Protein AF-A0A3D3MVT2-F1 (afdb_monomer)

pLDDT: mean 88.93, std 18.0, range [41.5, 98.94]

Secondary structure (DSSP, 8-state):
--PPP----SSS--S----HHHHHHHHHHHHHTT-HHHHHHHHHHHHHHH---HHHHHHHHHHHHHTT-HHHHHHHHHHHGGG-TTS-HHHHHHHHHHHHHHHHHTT-HHHHHHHHHHHHHHS-TTTHHHHHHHHHHHHHHTT-HHHHHHHHHHHHHHHHHH--SGGGHHHHHHHHHHHHHHHHHHHHHHS----S--SSSSTTSS--

Nearest PDB structures (foldseek):
  5lfl-assembly6_F  TM=6.293E-01  e=3.616E-05  Solidesulfovibrio magneticus RS-1
  4xi0-assembly1_E  TM=6.308E-01  e=7.287E-05  Solidesulfovibrio magneticus RS-1
  5lfm-assembly6_F  TM=6.131E-01  e=7.635E-05  Solidesulfovibrio magneticus RS-1
  4hnw-assembly1_A  TM=5.800E-01  e=1.591E-03  Saccharomyces cerevisiae S288C
  8bbe-assembly1_D  TM=5.750E-01  e=2.539E-03  Homo sapiens

Structure (mmCIF, N/CA/C/O backbone):
data_AF-A0A3D3MVT2-F1
#
_entry.id   AF-A0A3D3MVT2-F1
#
loop_
_atom_site.group_PDB
_atom_site.id
_atom_site.type_symbol
_atom_site.label_atom_id
_atom_site.label_alt_id
_atom_site.label_comp_id
_atom_site.label_asym_id
_atom_site.label_entity_id
_atom_site.label_seq_id
_atom_site.pdbx_PDB_ins_code
_atom_site.Cartn_x
_atom_site.Cartn_y
_atom_site.Cartn_z
_atom_site.occupancy
_atom_site.B_iso_or_equiv
_atom_site.auth_seq_id
_atom_site.auth_comp_id
_atom_site.auth_asym_id
_atom_site.auth_atom_id
_atom_site.pdbx_PDB_model_num
ATOM 1 N N . MET A 1 1 ? 58.102 19.392 -47.091 1.00 44.34 1 MET A N 1
ATOM 2 C CA . MET A 1 1 ? 56.937 20.216 -46.694 1.00 44.34 1 MET A CA 1
ATOM 3 C C . MET A 1 1 ? 55.748 19.665 -47.453 1.00 44.34 1 MET A C 1
ATOM 5 O O . MET A 1 1 ? 55.894 19.486 -48.646 1.00 44.34 1 MET A O 1
ATOM 9 N N . THR A 1 2 ? 54.626 19.267 -46.875 1.00 41.50 2 THR A N 1
ATOM 10 C CA . THR A 1 2 ? 54.002 19.598 -45.590 1.00 41.50 2 THR A CA 1
ATOM 11 C C . THR A 1 2 ? 53.065 18.430 -45.273 1.00 41.50 2 THR A C 1
ATOM 13 O O . THR A 1 2 ? 52.350 17.955 -46.152 1.00 41.50 2 THR A O 1
ATOM 16 N N . ILE A 1 3 ? 53.140 17.925 -44.043 1.00 48.84 3 ILE A N 1
ATOM 17 C CA . ILE A 1 3 ? 52.355 16.787 -43.561 1.00 48.84 3 ILE A CA 1
ATOM 18 C C . ILE A 1 3 ? 50.880 17.187 -43.479 1.00 48.84 3 ILE A C 1
ATOM 20 O O . ILE A 1 3 ? 50.539 18.255 -42.972 1.00 48.84 3 ILE A O 1
ATOM 24 N N . PHE A 1 4 ? 50.039 16.309 -44.019 1.00 46.38 4 PHE A N 1
ATOM 25 C CA . PHE A 1 4 ? 48.587 16.376 -43.997 1.00 46.38 4 PHE A CA 1
ATOM 26 C C . PHE A 1 4 ? 48.044 16.412 -42.563 1.00 46.38 4 PHE A C 1
ATOM 28 O O . PHE A 1 4 ? 48.441 15.638 -41.694 1.00 46.38 4 PHE A O 1
ATOM 35 N N . VAL A 1 5 ? 47.076 17.301 -42.376 1.00 55.72 5 VAL A N 1
ATOM 36 C CA . VAL A 1 5 ? 46.060 17.288 -41.324 1.00 55.72 5 VAL A CA 1
ATOM 37 C C . VAL A 1 5 ? 45.406 15.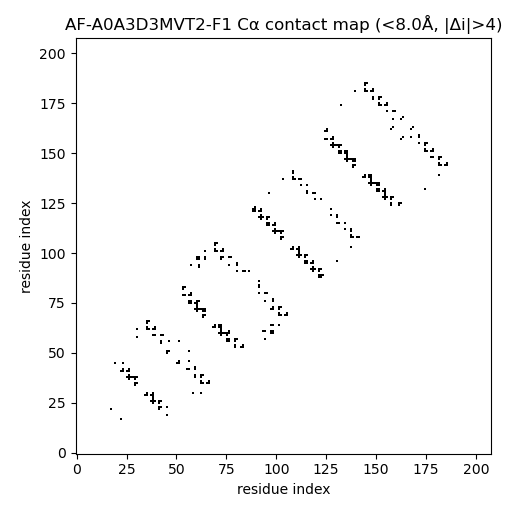906 -41.261 1.00 55.72 5 VAL A C 1
ATOM 39 O O . VAL A 1 5 ? 44.873 15.476 -42.276 1.00 55.72 5 VAL A O 1
ATOM 42 N N . LEU A 1 6 ? 45.413 15.246 -40.097 1.00 51.16 6 LEU A N 1
ATOM 43 C CA . LEU A 1 6 ? 44.311 14.423 -39.563 1.00 51.16 6 LEU A CA 1
ATOM 44 C C . LEU A 1 6 ? 44.767 13.753 -38.254 1.00 51.16 6 LEU A C 1
ATOM 46 O O . LEU A 1 6 ? 45.391 12.700 -38.278 1.00 51.16 6 LEU A O 1
ATOM 50 N N . CYS A 1 7 ? 44.457 14.345 -37.100 1.00 50.50 7 CYS A N 1
ATOM 51 C CA . CYS A 1 7 ? 44.342 13.569 -35.856 1.00 50.50 7 CYS A CA 1
ATOM 52 C C . CYS A 1 7 ? 43.549 14.331 -34.783 1.00 50.50 7 CYS A C 1
ATOM 54 O O . CYS A 1 7 ? 43.963 14.459 -33.638 1.00 50.50 7 CYS A O 1
ATOM 56 N N . THR A 1 8 ? 42.382 14.854 -35.161 1.00 53.28 8 THR A N 1
ATOM 57 C CA . THR A 1 8 ? 41.350 15.328 -34.220 1.00 53.28 8 THR A CA 1
ATOM 58 C C . THR A 1 8 ? 40.196 14.326 -34.075 1.00 53.28 8 THR A C 1
ATOM 60 O O . THR A 1 8 ? 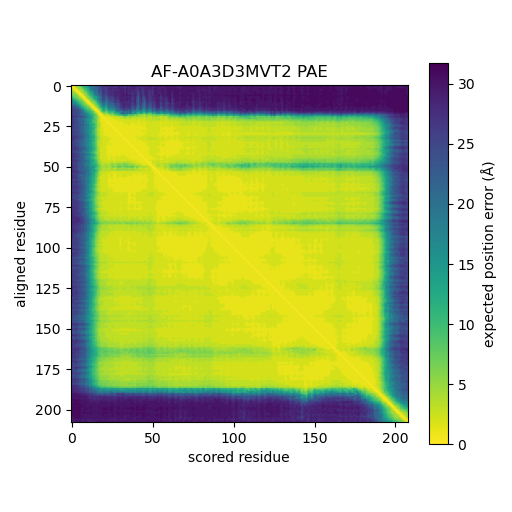39.131 14.670 -33.576 1.00 53.28 8 THR A O 1
ATOM 63 N N . PHE A 1 9 ? 40.405 13.057 -34.446 1.00 48.59 9 PHE A N 1
ATOM 64 C CA . PHE A 1 9 ? 39.426 11.970 -34.286 1.00 48.59 9 PHE A CA 1
ATOM 65 C C . PHE A 1 9 ? 39.612 11.145 -33.000 1.00 48.59 9 PHE A C 1
ATOM 67 O O . PHE A 1 9 ? 39.252 9.976 -32.959 1.00 48.59 9 PHE A O 1
ATOM 74 N N . LEU A 1 10 ? 40.141 11.735 -31.924 1.00 49.59 10 LEU A N 1
ATOM 75 C CA . LEU A 1 10 ? 40.193 11.084 -30.601 1.00 49.59 10 LEU A CA 1
ATOM 76 C C . LEU A 1 10 ? 39.198 11.669 -29.587 1.00 49.59 10 LEU A C 1
ATOM 78 O O . LEU A 1 10 ? 39.325 11.429 -28.393 1.00 49.59 10 LEU A O 1
ATOM 82 N N . VAL A 1 11 ? 38.193 12.426 -30.043 1.00 49.88 11 VAL A N 1
ATOM 83 C CA . VAL A 1 11 ? 37.188 13.042 -29.148 1.00 49.88 11 VAL A CA 1
ATOM 84 C C . VAL A 1 11 ? 35.747 12.643 -29.496 1.00 49.88 11 VAL A C 1
ATOM 86 O O . VAL A 1 11 ? 34.803 13.124 -28.880 1.00 49.88 11 VAL A O 1
ATOM 89 N N . GLN A 1 12 ? 35.518 11.717 -30.431 1.00 43.56 12 GLN A N 1
ATOM 90 C CA . GLN A 1 12 ? 34.152 11.312 -30.772 1.00 43.56 12 GLN A CA 1
ATOM 91 C C . GLN A 1 12 ? 33.897 9.817 -30.588 1.00 43.56 12 GLN A C 1
ATOM 93 O O . GLN A 1 12 ? 34.301 8.991 -31.396 1.00 43.56 12 GLN A O 1
ATOM 98 N N . ARG A 1 13 ? 33.073 9.562 -29.561 1.00 47.19 13 ARG A N 1
ATOM 99 C CA . ARG A 1 13 ? 32.126 8.448 -29.410 1.00 47.19 13 ARG A CA 1
ATOM 100 C C . ARG A 1 13 ? 32.688 7.111 -28.932 1.00 47.19 13 ARG A C 1
ATOM 102 O O . ARG A 1 13 ? 32.821 6.187 -29.716 1.00 47.19 13 ARG A O 1
ATOM 109 N N . THR A 1 14 ? 32.751 6.974 -27.609 1.00 41.91 14 THR A N 1
ATOM 110 C CA . THR A 1 14 ? 31.933 5.972 -26.900 1.00 41.91 14 THR A CA 1
ATOM 111 C C . THR A 1 14 ? 31.517 6.526 -25.528 1.00 41.91 14 THR A C 1
ATOM 113 O O . THR A 1 14 ? 31.984 6.069 -24.490 1.00 41.91 14 THR A O 1
ATOM 116 N N . PHE A 1 15 ? 30.561 7.462 -25.488 1.00 44.50 15 PHE A N 1
ATOM 117 C CA . PHE A 1 15 ? 29.458 7.179 -24.566 1.00 44.50 15 PHE A CA 1
ATOM 118 C C . PHE A 1 15 ? 28.871 5.904 -25.154 1.00 44.50 15 PHE A C 1
ATOM 120 O O . PHE A 1 15 ? 28.264 5.969 -26.223 1.00 44.50 15 PHE A O 1
ATOM 127 N N . ALA A 1 16 ? 29.238 4.747 -24.598 1.00 47.94 16 ALA A N 1
ATOM 128 C CA . ALA A 1 16 ? 28.657 3.484 -25.014 1.00 47.94 16 ALA A CA 1
ATOM 129 C C . ALA A 1 16 ? 27.148 3.716 -25.022 1.00 47.94 16 ALA A C 1
ATOM 131 O O . ALA A 1 16 ? 26.587 4.143 -24.012 1.00 47.94 16 ALA A O 1
ATOM 132 N N . GLN A 1 17 ? 26.526 3.610 -26.194 1.00 56.84 17 GLN A N 1
ATOM 133 C CA . GLN A 1 17 ? 25.092 3.785 -26.301 1.00 56.84 17 GLN A CA 1
ATOM 134 C C . GLN A 1 17 ? 24.497 2.663 -25.456 1.00 56.84 17 GLN A C 1
ATOM 136 O O . GLN A 1 17 ? 24.534 1.514 -25.883 1.00 56.84 17 GLN A O 1
ATOM 141 N N . GLN A 1 18 ? 24.081 2.994 -24.227 1.00 65.56 18 GLN A N 1
ATOM 142 C CA . GLN A 1 18 ? 23.537 2.025 -23.283 1.00 65.56 18 GLN A CA 1
ATOM 143 C C . GLN A 1 18 ? 22.449 1.253 -24.005 1.00 65.56 18 GLN A C 1
ATOM 145 O O . GLN A 1 18 ? 21.523 1.862 -24.561 1.00 65.56 18 GLN A O 1
ATOM 150 N N . THR A 1 19 ? 22.618 -0.063 -24.050 1.00 86.12 19 THR A N 1
ATOM 151 C CA . THR A 1 19 ? 21.632 -0.935 -24.666 1.00 86.12 19 THR A CA 1
ATOM 152 C C . THR A 1 19 ? 20.354 -0.883 -23.838 1.00 86.12 19 THR A C 1
ATOM 154 O O . THR A 1 19 ? 20.370 -0.516 -22.661 1.00 86.12 19 THR A O 1
ATOM 157 N N . ASP A 1 20 ? 19.221 -1.252 -24.426 1.00 87.31 20 A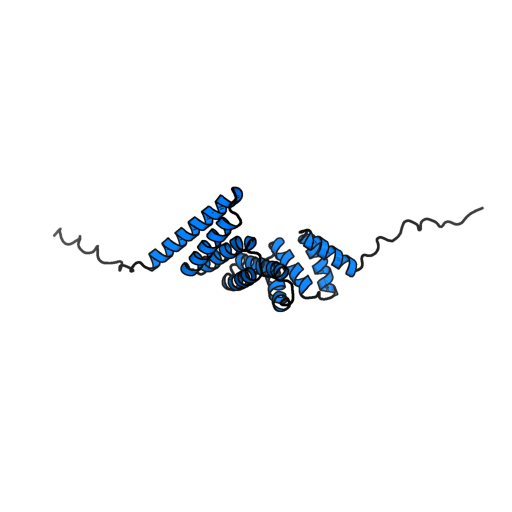SP A N 1
ATOM 158 C CA . ASP A 1 20 ? 17.975 -1.302 -23.658 1.00 87.31 20 ASP A CA 1
ATOM 159 C C . ASP A 1 20 ? 18.015 -2.381 -22.560 1.00 87.31 20 ASP A C 1
ATOM 161 O O . ASP A 1 20 ? 17.362 -2.230 -21.530 1.00 87.31 20 ASP A O 1
ATOM 165 N N . ALA A 1 21 ? 18.877 -3.397 -22.702 1.00 88.19 21 ALA A N 1
ATOM 166 C CA . ALA A 1 21 ? 19.192 -4.341 -21.631 1.00 88.19 21 ALA A CA 1
ATOM 167 C C . ALA A 1 21 ? 19.957 -3.676 -20.471 1.00 88.19 21 ALA A C 1
ATOM 169 O O . ALA A 1 21 ? 19.596 -3.882 -19.313 1.00 88.19 21 ALA A O 1
ATOM 170 N N . ASP A 1 22 ? 20.954 -2.831 -20.763 1.00 92.12 22 ASP A N 1
ATOM 171 C CA . ASP A 1 22 ? 21.676 -2.074 -19.728 1.00 92.12 22 ASP A CA 1
ATOM 172 C C . ASP A 1 22 ? 20.732 -1.114 -18.994 1.00 92.12 22 ASP A C 1
ATOM 174 O O . ASP A 1 22 ? 20.779 -0.997 -17.772 1.00 92.12 22 ASP A O 1
ATOM 178 N N . ARG A 1 23 ? 19.826 -0.459 -19.732 1.00 92.81 23 ARG A N 1
ATOM 179 C CA . ARG A 1 23 ? 18.809 0.427 -19.147 1.00 92.81 23 ARG A CA 1
ATOM 180 C C . ARG A 1 23 ? 17.845 -0.321 -18.244 1.00 92.81 23 ARG A C 1
ATOM 182 O O . ARG A 1 23 ? 17.493 0.203 -17.193 1.00 92.81 23 ARG A O 1
ATOM 189 N N . LEU A 1 24 ? 17.428 -1.524 -18.636 1.00 94.94 24 LEU A N 1
ATOM 190 C CA . LEU A 1 24 ? 16.580 -2.359 -17.794 1.00 94.94 24 LEU A CA 1
ATOM 191 C C . LEU A 1 24 ? 17.312 -2.747 -16.503 1.00 94.94 24 LEU A C 1
ATOM 193 O O . LEU A 1 24 ? 16.731 -2.642 -15.427 1.00 94.94 24 LEU A O 1
ATOM 197 N N . GLY A 1 25 ? 18.593 -3.121 -16.596 1.00 96.38 25 GLY A N 1
ATOM 198 C CA . GLY A 1 25 ? 19.440 -3.368 -15.426 1.00 96.38 25 GLY A CA 1
ATOM 199 C C . GLY A 1 25 ? 19.503 -2.158 -14.490 1.00 96.38 25 GLY A C 1
ATOM 200 O O . GLY A 1 25 ? 19.225 -2.285 -13.301 1.00 96.38 25 GLY A O 1
ATOM 201 N N . MET A 1 26 ? 19.754 -0.966 -15.037 1.00 96.94 26 MET A N 1
ATOM 202 C CA . MET A 1 26 ? 19.764 0.283 -14.267 1.00 96.94 26 MET A CA 1
ATOM 203 C C . MET A 1 26 ? 18.411 0.610 -13.625 1.00 96.94 26 MET A C 1
ATOM 205 O O . MET A 1 26 ? 18.372 1.060 -12.484 1.00 96.94 26 MET A O 1
ATOM 209 N N . ALA A 1 27 ? 17.303 0.390 -14.336 1.00 97.38 27 ALA A N 1
ATOM 210 C CA . ALA A 1 27 ? 15.963 0.620 -13.802 1.00 97.38 27 ALA A CA 1
ATOM 211 C C . ALA A 1 27 ? 15.697 -0.267 -12.579 1.00 97.38 27 ALA A C 1
ATOM 213 O O . ALA A 1 27 ? 15.181 0.205 -11.568 1.00 97.38 27 ALA A O 1
ATOM 214 N N . ILE A 1 28 ? 16.118 -1.534 -12.643 1.00 97.31 28 ILE A N 1
ATOM 215 C CA . ILE A 1 28 ? 16.014 -2.480 -11.528 1.00 97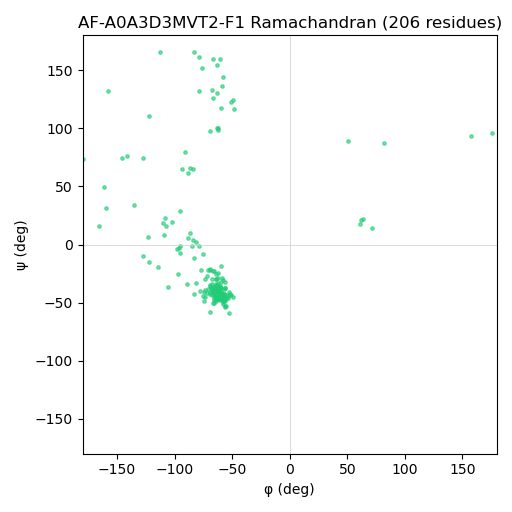.31 28 ILE A CA 1
ATOM 216 C C . ILE A 1 28 ? 16.905 -2.045 -10.357 1.00 97.31 28 ILE A C 1
ATOM 218 O O . ILE A 1 28 ? 16.452 -2.071 -9.216 1.00 97.31 28 ILE A O 1
ATOM 222 N N . GLU A 1 29 ? 18.139 -1.604 -10.612 1.00 98.06 29 GLU A N 1
ATOM 223 C CA . GLU A 1 29 ? 19.030 -1.092 -9.561 1.00 98.06 29 GLU A CA 1
ATOM 224 C C . GLU A 1 29 ? 18.455 0.154 -8.872 1.00 98.06 29 GLU A C 1
ATOM 226 O O . GLU A 1 29 ? 18.489 0.259 -7.645 1.00 98.06 29 GLU A O 1
ATOM 231 N N . TYR A 1 30 ? 17.888 1.091 -9.637 1.00 98.38 30 TYR A N 1
ATOM 232 C CA . TYR A 1 30 ? 17.208 2.261 -9.081 1.00 98.38 30 TYR A CA 1
ATOM 233 C C . TYR A 1 30 ? 15.976 1.874 -8.270 1.00 98.38 30 TYR A C 1
ATOM 235 O O . TYR A 1 30 ? 15.818 2.373 -7.157 1.00 98.38 30 TYR A O 1
ATOM 243 N N . PHE A 1 31 ? 15.166 0.939 -8.767 1.00 98.25 31 PHE A N 1
ATOM 244 C CA . PHE A 1 31 ? 14.007 0.421 -8.049 1.00 98.25 31 PHE A CA 1
ATOM 245 C C . PHE A 1 31 ? 14.408 -0.189 -6.700 1.00 98.25 31 PHE A C 1
ATOM 247 O O . PHE A 1 31 ? 13.892 0.202 -5.657 1.00 98.25 31 PHE A O 1
ATOM 254 N N . GLN A 1 32 ? 15.396 -1.086 -6.703 1.00 96.94 32 GLN A N 1
ATOM 255 C CA . GLN A 1 32 ? 15.915 -1.725 -5.489 1.00 96.94 32 GLN A CA 1
ATOM 256 C C . GLN A 1 32 ? 16.571 -0.724 -4.528 1.00 96.94 32 GLN A C 1
ATOM 258 O O . GLN A 1 32 ? 16.556 -0.925 -3.316 1.00 96.94 32 GLN A O 1
ATOM 263 N N . GLY A 1 33 ? 17.136 0.361 -5.061 1.00 97.56 33 GLY A N 1
ATOM 264 C CA . GLY A 1 33 ? 17.705 1.460 -4.286 1.00 97.56 33 GLY A CA 1
ATOM 265 C C . GLY A 1 33 ? 16.685 2.484 -3.775 1.00 97.56 33 GLY A C 1
ATOM 266 O O . GLY A 1 33 ? 17.105 3.475 -3.177 1.00 97.56 33 GLY A O 1
ATOM 267 N N . GLY A 1 34 ? 15.384 2.297 -4.028 1.00 97.38 34 GLY A N 1
ATOM 268 C CA . GLY A 1 34 ? 14.324 3.233 -3.635 1.00 97.38 34 GLY A CA 1
ATOM 269 C C . GLY A 1 34 ? 14.296 4.538 -4.438 1.00 97.38 34 GLY A C 1
ATOM 270 O O . GLY A 1 34 ? 13.647 5.502 -4.038 1.00 97.38 34 GLY A O 1
ATOM 271 N N . LYS A 1 35 ? 15.006 4.594 -5.568 1.00 98.38 35 LYS A N 1
ATOM 272 C CA . LYS A 1 35 ? 15.009 5.720 -6.513 1.00 98.38 35 LYS A CA 1
ATOM 273 C C . LYS A 1 35 ? 13.859 5.555 -7.502 1.00 98.38 35 LYS A C 1
ATOM 275 O O . LYS A 1 35 ? 14.065 5.261 -8.680 1.00 98.38 35 LYS A O 1
ATOM 280 N N . TYR A 1 36 ? 12.640 5.634 -6.975 1.00 98.31 36 TYR A N 1
ATOM 281 C CA . TYR A 1 36 ? 11.424 5.264 -7.698 1.00 98.31 36 TYR A CA 1
ATOM 282 C C . TYR A 1 36 ? 11.172 6.150 -8.915 1.00 98.31 36 TYR A C 1
ATOM 284 O O . TYR A 1 36 ? 10.882 5.616 -9.985 1.00 98.31 36 TYR A O 1
ATOM 292 N N . HIS A 1 37 ? 11.384 7.462 -8.787 1.00 98.25 37 HIS A N 1
ATOM 293 C CA . HIS A 1 37 ? 11.301 8.402 -9.899 1.00 98.25 37 HIS A CA 1
ATOM 294 C C . HIS A 1 37 ? 12.237 8.017 -11.057 1.00 98.25 37 HIS A C 1
ATOM 296 O O . HIS A 1 37 ? 11.808 7.863 -12.201 1.00 98.25 37 HIS A O 1
ATOM 302 N N . GLU A 1 38 ? 13.528 7.813 -10.777 1.00 98.12 38 GLU A N 1
ATOM 303 C CA . GLU A 1 38 ? 14.517 7.483 -11.805 1.00 98.12 38 GLU A CA 1
ATOM 304 C C . GLU A 1 38 ? 14.285 6.099 -12.416 1.00 98.12 38 GLU A C 1
ATOM 306 O O . GLU A 1 38 ? 14.467 5.919 -13.623 1.00 98.12 38 GLU A O 1
ATOM 311 N N . ALA A 1 39 ? 13.864 5.127 -11.604 1.00 98.38 39 ALA A N 1
ATOM 312 C CA . ALA A 1 39 ? 13.470 3.810 -12.088 1.00 98.38 39 ALA A CA 1
ATOM 313 C C . ALA A 1 39 ? 12.276 3.909 -13.046 1.00 98.38 39 ALA A C 1
ATOM 315 O O . ALA A 1 39 ? 12.306 3.329 -14.132 1.00 98.38 39 ALA A O 1
ATOM 316 N N . LEU A 1 40 ? 11.256 4.685 -12.672 1.00 98.06 40 LEU A N 1
ATOM 317 C CA . LEU A 1 40 ? 10.036 4.862 -13.449 1.00 98.06 40 LEU A CA 1
ATOM 318 C C . LEU A 1 40 ? 10.318 5.473 -14.823 1.00 98.06 40 LEU A C 1
ATOM 320 O O . LEU A 1 40 ? 9.871 4.920 -15.824 1.00 98.06 40 LEU A O 1
ATOM 324 N N . LEU A 1 41 ? 11.142 6.525 -14.895 1.00 97.25 41 LEU A N 1
ATOM 325 C CA . LEU A 1 41 ? 11.536 7.142 -16.169 1.00 97.25 41 LEU A CA 1
ATOM 326 C C . LEU A 1 41 ? 12.181 6.136 -17.137 1.00 97.25 41 LEU A C 1
ATOM 328 O O . LEU A 1 41 ? 11.980 6.204 -18.355 1.00 97.25 41 LEU A O 1
ATOM 332 N N . LEU A 1 42 ? 12.980 5.202 -16.613 1.00 96.81 42 LEU A N 1
ATOM 333 C CA . LEU A 1 42 ? 13.600 4.158 -17.424 1.00 96.81 42 LEU A CA 1
ATOM 334 C C . LEU A 1 42 ? 12.591 3.077 -17.823 1.00 96.81 42 LEU A C 1
ATOM 336 O O . LEU A 1 42 ? 12.567 2.687 -18.992 1.00 96.81 42 LEU A O 1
ATOM 340 N N . PHE A 1 43 ? 11.746 2.618 -16.896 1.00 97.25 43 PHE A N 1
ATOM 341 C CA . PHE A 1 43 ? 10.724 1.618 -17.195 1.00 97.25 43 PHE A CA 1
ATOM 342 C C . PHE A 1 43 ? 9.694 2.117 -18.213 1.00 97.25 43 PHE A C 1
ATOM 344 O O . PHE A 1 43 ? 9.415 1.392 -19.163 1.00 97.25 43 PHE A O 1
ATOM 351 N N . GLU A 1 44 ? 9.192 3.350 -18.093 1.00 95.56 44 GLU A N 1
ATOM 352 C CA . GLU A 1 44 ? 8.239 3.940 -19.047 1.00 95.56 44 GLU A CA 1
ATOM 353 C C . GLU A 1 44 ? 8.805 3.961 -20.469 1.00 95.56 44 GLU A C 1
ATOM 355 O O . GLU A 1 44 ? 8.139 3.568 -21.430 1.00 95.56 44 GLU A O 1
ATOM 360 N N . ARG A 1 45 ? 10.073 4.366 -20.611 1.00 94.06 45 ARG A N 1
ATOM 361 C CA . ARG A 1 45 ? 10.756 4.379 -21.907 1.00 94.06 45 ARG A CA 1
ATOM 362 C C . ARG A 1 45 ? 10.878 2.978 -22.507 1.00 94.06 45 ARG A C 1
ATOM 364 O O . ARG A 1 45 ? 10.756 2.820 -23.720 1.00 94.06 45 ARG A O 1
ATOM 371 N N . LEU A 1 46 ? 11.166 1.980 -21.676 1.00 94.25 46 LEU A N 1
ATOM 372 C CA . LEU A 1 46 ? 11.312 0.592 -22.109 1.00 94.25 46 LEU A CA 1
ATOM 373 C C . LEU A 1 46 ? 9.956 -0.043 -22.448 1.00 94.25 46 LEU A C 1
ATOM 375 O O . LEU A 1 46 ? 9.857 -0.756 -23.447 1.00 94.25 46 LEU A O 1
ATOM 379 N N . ASP A 1 47 ? 8.906 0.246 -21.676 1.00 94.00 47 ASP A N 1
ATOM 380 C CA . ASP A 1 47 ? 7.559 -0.287 -21.904 1.00 94.00 47 ASP A CA 1
ATOM 381 C C . ASP A 1 47 ? 6.969 0.197 -23.231 1.00 94.00 47 ASP A C 1
ATOM 383 O O . ASP A 1 47 ? 6.412 -0.605 -23.980 1.00 94.00 47 ASP A O 1
ATOM 387 N N . GLN A 1 48 ? 7.196 1.467 -23.586 1.00 90.94 48 GLN A N 1
ATOM 388 C CA . GLN A 1 48 ? 6.795 2.026 -24.883 1.00 90.94 48 GLN A CA 1
ATOM 389 C C . GLN A 1 48 ? 7.434 1.306 -26.080 1.00 90.94 48 GLN A C 1
ATOM 391 O O . GLN A 1 48 ? 6.830 1.238 -27.150 1.00 90.94 48 GLN A O 1
ATOM 396 N N . ALA A 1 49 ? 8.659 0.800 -25.924 1.00 89.00 49 ALA A N 1
ATOM 397 C CA . ALA A 1 49 ? 9.411 0.180 -27.011 1.00 89.00 49 ALA A CA 1
ATOM 398 C C . ALA A 1 49 ? 9.156 -1.329 -27.139 1.00 89.00 49 ALA A C 1
ATOM 400 O O . ALA A 1 49 ? 9.176 -1.854 -28.254 1.00 89.00 49 ALA A O 1
ATOM 401 N N . TYR A 1 50 ? 8.941 -2.024 -26.018 1.00 86.50 50 TYR A N 1
ATOM 402 C CA . TYR A 1 50 ? 9.007 -3.488 -25.979 1.00 86.50 50 TYR A CA 1
ATOM 403 C C . TYR A 1 50 ? 7.791 -4.184 -25.380 1.00 86.50 50 TYR A C 1
ATOM 405 O O . TYR A 1 50 ? 7.726 -5.402 -25.504 1.00 86.50 50 TYR A O 1
ATOM 413 N N . GLN A 1 51 ? 6.857 -3.454 -24.756 1.00 87.06 51 GLN A N 1
ATOM 414 C CA . GLN A 1 51 ? 5.825 -4.021 -23.883 1.00 87.06 51 GLN A CA 1
ATOM 415 C C . GLN A 1 51 ? 6.457 -4.942 -22.827 1.00 87.06 51 GLN A C 1
ATOM 417 O O . GLN A 1 51 ? 6.649 -6.143 -23.029 1.00 87.06 51 GLN A O 1
ATOM 422 N N . LEU A 1 52 ? 6.825 -4.363 -21.687 1.00 90.38 52 LEU A N 1
ATOM 423 C CA . LEU A 1 52 ? 7.549 -5.089 -20.655 1.00 90.38 52 LEU A CA 1
ATOM 424 C C . LEU A 1 52 ? 6.723 -6.247 -20.086 1.00 90.38 52 LEU A C 1
ATOM 426 O O . LEU A 1 52 ? 5.489 -6.238 -20.078 1.00 90.38 52 LEU A O 1
ATOM 430 N N . ASN A 1 53 ? 7.432 -7.254 -19.571 1.00 92.75 53 ASN A N 1
ATOM 431 C CA . ASN A 1 53 ? 6.783 -8.364 -18.888 1.00 92.75 53 ASN A CA 1
ATOM 432 C C . ASN A 1 53 ? 5.989 -7.870 -17.653 1.00 92.75 53 ASN A C 1
ATOM 434 O O . ASN A 1 53 ? 6.270 -6.789 -17.119 1.00 92.75 53 ASN A O 1
ATOM 438 N N . PRO A 1 54 ? 5.021 -8.663 -17.158 1.00 96.00 54 PRO A N 1
ATOM 439 C CA . PRO A 1 54 ? 4.162 -8.241 -16.052 1.00 96.00 54 PRO A CA 1
ATOM 440 C C . PRO A 1 54 ? 4.926 -7.839 -14.785 1.00 96.00 54 PRO A C 1
ATOM 442 O O . PRO A 1 54 ? 4.512 -6.917 -14.095 1.00 96.00 54 PRO A O 1
ATOM 445 N N . ARG A 1 55 ? 6.076 -8.467 -14.505 1.00 96.19 55 ARG A N 1
ATOM 446 C CA . ARG A 1 55 ? 6.892 -8.160 -13.321 1.00 96.19 55 ARG A CA 1
ATOM 447 C C . ARG A 1 55 ? 7.440 -6.732 -13.348 1.00 96.19 55 ARG A C 1
ATOM 449 O O . ARG A 1 55 ? 7.351 -6.025 -12.352 1.00 96.19 55 ARG A O 1
ATOM 456 N N . PHE A 1 56 ? 8.003 -6.289 -14.474 1.00 97.12 56 PHE A N 1
ATOM 457 C CA . PHE A 1 56 ? 8.551 -4.930 -14.571 1.00 97.12 56 PHE A CA 1
ATOM 458 C C . PHE A 1 56 ? 7.449 -3.873 -14.646 1.00 97.12 56 PHE A C 1
ATOM 460 O O . PHE A 1 56 ? 7.615 -2.777 -14.122 1.00 97.12 56 PHE A O 1
ATOM 467 N N . ARG A 1 57 ? 6.290 -4.217 -15.214 1.00 97.88 57 ARG A N 1
ATOM 468 C CA . ARG A 1 57 ? 5.091 -3.377 -15.120 1.00 97.88 57 ARG A CA 1
ATOM 469 C C . ARG A 1 57 ? 4.572 -3.263 -13.682 1.00 97.88 57 ARG A C 1
ATOM 471 O O . ARG A 1 57 ? 4.169 -2.179 -13.282 1.00 97.88 57 ARG A O 1
ATOM 478 N N . ALA A 1 58 ? 4.670 -4.317 -12.872 1.00 98.38 58 ALA A N 1
ATOM 479 C CA . ALA A 1 58 ? 4.389 -4.224 -11.438 1.00 98.38 58 ALA A CA 1
ATOM 480 C C . ALA A 1 58 ? 5.404 -3.329 -10.705 1.00 98.38 58 ALA A C 1
ATOM 482 O O . ALA A 1 58 ? 5.011 -2.551 -9.840 1.00 98.38 58 ALA A O 1
ATOM 483 N N . TYR A 1 59 ? 6.691 -3.350 -11.087 1.00 98.44 59 TYR A N 1
ATOM 484 C CA . TYR A 1 59 ? 7.669 -2.379 -10.569 1.00 98.44 59 TYR A CA 1
ATOM 485 C C . TYR A 1 59 ? 7.284 -0.936 -10.908 1.00 98.44 59 TYR A C 1
ATOM 487 O O . TYR A 1 59 ? 7.401 -0.075 -10.042 1.00 98.44 59 TYR A O 1
ATOM 495 N N . MET A 1 60 ? 6.762 -0.669 -12.111 1.00 98.56 60 MET A N 1
ATOM 496 C CA . MET A 1 60 ? 6.211 0.653 -12.445 1.00 98.56 60 MET A CA 1
ATOM 497 C C . MET A 1 60 ? 5.052 1.031 -11.523 1.00 98.56 60 MET A C 1
ATOM 499 O O . MET A 1 60 ? 5.032 2.147 -11.014 1.00 98.56 60 MET A O 1
ATOM 503 N N . GLY A 1 61 ? 4.127 0.103 -11.263 1.00 98.69 61 GLY A N 1
ATOM 504 C CA . GLY A 1 61 ? 3.022 0.316 -10.327 1.00 98.69 61 GLY A CA 1
ATOM 505 C C . GLY A 1 61 ? 3.493 0.685 -8.916 1.00 98.69 61 GLY A C 1
ATOM 506 O O . GLY A 1 61 ? 3.036 1.675 -8.348 1.00 98.69 61 GLY A O 1
ATOM 507 N N . VAL A 1 62 ? 4.487 -0.034 -8.388 1.00 98.81 62 VAL A N 1
ATOM 508 C CA . VAL A 1 62 ? 5.122 0.300 -7.101 1.00 98.81 62 VAL A CA 1
ATOM 509 C C . VAL A 1 62 ? 5.817 1.666 -7.154 1.00 98.81 62 VAL A C 1
ATOM 511 O O . VAL A 1 62 ? 5.700 2.442 -6.208 1.00 98.81 62 VAL A O 1
ATOM 514 N N . CYS A 1 63 ? 6.505 2.008 -8.250 1.00 98.81 63 CYS A N 1
ATOM 515 C CA . CYS A 1 63 ? 7.085 3.343 -8.400 1.00 98.81 63 CYS A CA 1
ATOM 516 C C . CYS A 1 63 ? 6.014 4.437 -8.360 1.00 98.81 63 CYS A C 1
ATOM 518 O O . CYS A 1 63 ? 6.176 5.403 -7.622 1.00 98.81 63 CYS A O 1
ATOM 520 N N . TYR A 1 64 ? 4.916 4.287 -9.105 1.00 98.81 64 TYR A N 1
ATOM 521 C CA . TYR A 1 64 ? 3.820 5.258 -9.089 1.00 98.81 64 TYR A CA 1
ATOM 522 C C . TYR A 1 64 ? 3.213 5.424 -7.694 1.00 98.81 64 TYR A C 1
ATOM 524 O O . TYR A 1 64 ? 2.908 6.552 -7.311 1.00 98.81 64 TYR A O 1
ATOM 532 N N . TYR A 1 65 ? 3.094 4.342 -6.918 1.00 98.81 65 TYR A N 1
ATOM 533 C CA . TYR A 1 65 ? 2.664 4.415 -5.520 1.00 98.81 65 TYR A CA 1
ATOM 534 C C . TYR A 1 65 ? 3.586 5.328 -4.693 1.00 98.81 65 TYR A C 1
ATOM 536 O O . TYR A 1 65 ? 3.109 6.249 -4.031 1.00 98.81 65 TYR A O 1
ATOM 544 N N . TYR A 1 66 ? 4.907 5.144 -4.783 1.00 98.56 66 TYR A N 1
ATOM 545 C CA . TYR A 1 66 ? 5.869 5.998 -4.074 1.00 98.56 66 TYR A CA 1
ATOM 546 C C . TYR A 1 66 ? 5.944 7.439 -4.612 1.00 98.56 66 TYR A C 1
ATOM 548 O O . TYR A 1 66 ? 6.332 8.347 -3.876 1.00 98.56 66 TYR A O 1
ATOM 556 N N . GLU A 1 67 ? 5.529 7.663 -5.859 1.00 98.12 67 GLU A N 1
ATOM 557 C CA . GLU A 1 67 ? 5.347 8.987 -6.471 1.00 98.12 67 GLU A CA 1
ATOM 558 C C . GLU A 1 67 ? 3.950 9.585 -6.197 1.00 98.12 67 GLU A C 1
ATOM 560 O O . GLU A 1 67 ? 3.592 10.605 -6.789 1.00 98.12 67 GLU A O 1
ATOM 565 N N . TRP A 1 68 ? 3.146 8.980 -5.310 1.00 98.19 68 TRP A N 1
ATOM 566 C CA . TRP A 1 68 ? 1.794 9.436 -4.935 1.00 98.19 68 TRP A CA 1
ATOM 567 C C . TRP A 1 68 ? 0.799 9.481 -6.110 1.00 98.19 68 TRP A C 1
ATOM 569 O O . TRP A 1 68 ? -0.248 10.125 -6.043 1.00 98.19 68 TRP A O 1
ATOM 579 N N . SER A 1 69 ? 1.125 8.789 -7.200 1.00 98.62 69 SER A N 1
ATOM 580 C CA . SER A 1 69 ? 0.340 8.691 -8.430 1.00 98.62 69 SER A CA 1
ATOM 581 C C . SER A 1 69 ? -0.547 7.447 -8.374 1.00 98.62 69 SER A C 1
ATOM 583 O O . SER A 1 69 ? -0.356 6.479 -9.109 1.00 98.62 69 SER A O 1
ATOM 585 N N . TYR A 1 70 ? -1.491 7.450 -7.434 1.00 98.81 70 TYR A N 1
ATOM 586 C CA . TYR A 1 70 ? -2.245 6.255 -7.042 1.00 98.81 70 TYR A CA 1
ATOM 587 C C . TYR A 1 70 ? -3.119 5.668 -8.152 1.00 98.81 70 TYR A C 1
ATOM 589 O O . TYR A 1 70 ? -3.245 4.454 -8.248 1.00 98.81 70 TYR A O 1
ATOM 597 N N . GLU A 1 71 ? -3.677 6.507 -9.026 1.00 98.81 71 GLU A N 1
ATOM 598 C CA . GLU A 1 71 ? -4.481 6.044 -10.164 1.00 98.81 71 GLU A CA 1
ATOM 599 C C . GLU A 1 71 ? -3.637 5.189 -11.121 1.00 98.81 71 GLU A C 1
ATOM 601 O O . GLU A 1 71 ? -4.057 4.101 -11.521 1.00 98.81 71 GLU A O 1
ATOM 606 N N . GLN A 1 72 ? -2.417 5.637 -11.448 1.00 98.69 72 GLN A N 1
ATOM 607 C CA . GLN A 1 72 ? -1.486 4.838 -12.244 1.00 98.69 72 GLN A CA 1
ATOM 608 C C . GLN A 1 72 ? -0.983 3.617 -11.473 1.00 98.69 72 GLN A C 1
ATOM 610 O O . GLN A 1 72 ? -0.836 2.551 -12.068 1.00 98.69 72 GLN A O 1
ATOM 615 N N . ALA A 1 73 ? -0.736 3.741 -10.168 1.00 98.88 73 ALA A N 1
ATOM 616 C CA . ALA A 1 73 ? -0.316 2.609 -9.348 1.00 98.88 73 ALA A CA 1
ATOM 617 C C . ALA A 1 73 ? -1.328 1.456 -9.440 1.00 98.88 73 ALA A C 1
ATOM 619 O O . ALA A 1 73 ? -0.943 0.368 -9.871 1.00 98.88 73 ALA A O 1
ATOM 620 N N . CYS A 1 74 ? -2.613 1.728 -9.178 1.00 98.88 74 CYS A N 1
ATOM 621 C CA . CYS A 1 74 ? -3.689 0.747 -9.329 1.00 98.88 74 CYS A CA 1
ATOM 622 C C . CYS A 1 74 ? -3.770 0.220 -10.763 1.00 98.88 74 CYS A C 1
ATOM 624 O O . CYS A 1 74 ? -3.762 -0.986 -10.977 1.00 98.88 74 CYS A O 1
ATOM 626 N N . GLN A 1 75 ? -3.732 1.095 -11.777 1.00 98.44 75 GLN A N 1
ATOM 627 C CA . GLN A 1 75 ? -3.802 0.669 -13.180 1.00 98.44 75 GLN A CA 1
ATOM 628 C C . GLN A 1 75 ? -2.746 -0.392 -13.539 1.00 98.44 75 GLN A C 1
ATOM 630 O O . GLN A 1 75 ? -3.046 -1.355 -14.251 1.00 98.44 75 GLN A O 1
ATOM 635 N N . TYR A 1 76 ? -1.500 -0.205 -13.096 1.00 98.44 76 TYR A N 1
ATOM 636 C CA . TYR A 1 76 ? -0.421 -1.151 -13.373 1.00 98.44 76 TYR A CA 1
ATOM 637 C C . TYR A 1 76 ? -0.486 -2.388 -12.469 1.00 98.44 76 TYR A C 1
ATOM 639 O O . TYR A 1 76 ? -0.230 -3.495 -12.954 1.00 98.44 76 TYR A O 1
ATOM 647 N N . LEU A 1 77 ? -0.817 -2.233 -11.185 1.00 98.75 77 LEU A N 1
ATOM 648 C CA . LEU A 1 77 ? -0.836 -3.330 -10.213 1.00 98.75 77 LEU A CA 1
ATOM 649 C C . LEU A 1 77 ? -2.040 -4.257 -10.416 1.00 98.75 77 LEU A C 1
ATOM 651 O O . LEU A 1 77 ? -1.814 -5.453 -10.616 1.00 98.75 77 LEU A O 1
ATOM 655 N N . ASP A 1 78 ? -3.259 -3.727 -10.551 1.00 98.62 78 ASP A N 1
ATOM 656 C CA . ASP A 1 78 ? -4.478 -4.496 -10.859 1.00 98.62 78 ASP A CA 1
ATOM 657 C C . ASP A 1 78 ? -4.286 -5.386 -12.096 1.00 98.62 78 ASP A C 1
ATOM 659 O O . ASP A 1 78 ? -4.674 -6.557 -12.144 1.00 98.62 78 ASP A O 1
ATOM 663 N N . ALA A 1 79 ? -3.645 -4.832 -13.129 1.00 97.94 79 ALA A N 1
ATOM 664 C CA . ALA A 1 79 ? -3.411 -5.536 -14.382 1.00 97.94 79 ALA A CA 1
ATOM 665 C C . ALA A 1 79 ? -2.351 -6.646 -14.268 1.00 97.94 79 ALA A C 1
ATOM 667 O O . ALA A 1 79 ? -2.363 -7.594 -15.062 1.00 97.94 79 ALA A O 1
ATOM 668 N N . THR A 1 80 ? -1.401 -6.528 -13.339 1.00 98.00 80 THR A N 1
ATOM 669 C CA . THR A 1 80 ? -0.221 -7.403 -13.282 1.00 98.00 80 THR A CA 1
ATOM 670 C C . THR A 1 80 ? -0.277 -8.427 -12.159 1.00 98.00 80 THR A C 1
ATOM 672 O O . THR A 1 80 ? 0.111 -9.566 -12.409 1.00 98.00 80 THR A O 1
ATOM 675 N N . ILE A 1 81 ? -0.814 -8.096 -10.981 1.00 98.25 81 ILE A N 1
ATOM 676 C CA . ILE A 1 81 ? -0.890 -8.985 -9.808 1.00 98.25 81 ILE A CA 1
ATOM 677 C C . ILE A 1 81 ? -1.449 -10.384 -10.137 1.00 98.25 81 ILE A C 1
ATOM 679 O O . ILE A 1 81 ? -0.798 -11.366 -9.762 1.00 98.25 81 ILE A O 1
ATOM 683 N N . PRO A 1 82 ? -2.546 -10.545 -10.912 1.00 97.50 82 PRO A N 1
ATOM 684 C CA . PRO A 1 82 ? -3.077 -11.871 -11.256 1.00 97.50 82 PRO A CA 1
ATOM 685 C C . PRO A 1 82 ? -2.095 -12.776 -12.020 1.00 97.50 82 PRO A C 1
ATOM 687 O O . PRO A 1 82 ? -2.272 -13.990 -12.076 1.00 97.50 82 PRO A O 1
ATOM 690 N N . GLN A 1 83 ? -1.054 -12.196 -12.623 1.00 97.19 83 GLN A N 1
ATOM 691 C CA . GLN A 1 83 ? -0.037 -12.891 -13.416 1.00 97.19 83 GLN A CA 1
ATOM 692 C C . GLN A 1 83 ? 1.221 -13.226 -12.598 1.00 97.19 83 GLN A C 1
ATOM 694 O O . GLN A 1 83 ? 2.147 -13.848 -13.121 1.00 97.19 83 GLN A O 1
ATOM 699 N N . LEU A 1 84 ? 1.282 -12.808 -11.328 1.00 94.38 84 LEU A N 1
ATOM 700 C CA . LEU A 1 84 ? 2.477 -12.881 -10.481 1.00 94.38 84 LEU A CA 1
ATOM 701 C C . LEU A 1 84 ? 2.349 -13.914 -9.348 1.00 94.38 84 LEU A C 1
ATOM 703 O O . LEU A 1 84 ? 3.129 -13.901 -8.396 1.00 94.38 84 LEU A O 1
ATOM 707 N N . GLY A 1 85 ? 1.409 -14.855 -9.469 1.00 92.62 85 GLY A N 1
ATOM 708 C CA . GLY A 1 85 ? 1.170 -15.907 -8.475 1.00 92.62 85 GLY A CA 1
ATOM 709 C C . GLY A 1 85 ? 2.379 -16.810 -8.199 1.00 92.62 85 GLY A C 1
ATOM 710 O O . GLY A 1 85 ? 2.550 -17.257 -7.073 1.00 92.62 85 GLY A O 1
ATOM 711 N N . GLU A 1 86 ? 3.273 -17.017 -9.166 1.00 93.00 86 GLU A N 1
ATOM 712 C CA . GLU A 1 86 ? 4.462 -17.879 -9.004 1.00 93.00 86 GLU A CA 1
ATOM 713 C C . GLU A 1 86 ? 5.672 -17.158 -8.378 1.00 93.00 86 GLU A C 1
ATOM 715 O O . GLU A 1 86 ? 6.730 -17.758 -8.173 1.00 93.00 86 GLU A O 1
ATOM 720 N N . PHE A 1 87 ? 5.552 -15.860 -8.082 1.00 95.06 87 PHE A N 1
ATOM 721 C CA . PHE A 1 87 ? 6.633 -15.094 -7.466 1.00 95.06 87 PHE A CA 1
ATOM 722 C C . PHE A 1 87 ? 6.729 -15.356 -5.964 1.00 95.06 87 PHE A C 1
ATOM 724 O O . PHE A 1 87 ? 5.795 -15.841 -5.320 1.00 95.06 87 PHE A O 1
ATOM 731 N N . SER A 1 88 ? 7.894 -15.029 -5.398 1.00 96.31 88 SER A N 1
ATOM 732 C CA . SER A 1 88 ? 8.143 -15.251 -3.975 1.00 96.31 88 SER A CA 1
ATOM 733 C C . SER A 1 88 ? 7.109 -14.510 -3.112 1.00 96.31 88 SER A C 1
ATOM 735 O O . SER A 1 88 ? 6.727 -13.391 -3.465 1.00 96.31 88 SER A O 1
ATOM 737 N N . PRO A 1 89 ? 6.682 -15.078 -1.967 1.00 96.94 89 PRO A N 1
ATOM 738 C CA . PRO A 1 89 ? 5.699 -14.438 -1.093 1.00 96.94 89 PRO A CA 1
ATOM 739 C C . PRO A 1 89 ? 6.057 -12.992 -0.732 1.00 96.94 89 PRO A C 1
ATOM 741 O O . PRO A 1 89 ? 5.212 -12.111 -0.846 1.00 96.94 89 PRO A O 1
ATOM 744 N N . HIS A 1 90 ? 7.324 -12.736 -0.401 1.00 94.06 90 HIS A N 1
ATOM 745 C CA . HIS A 1 90 ? 7.790 -11.398 -0.040 1.00 94.06 90 HIS A CA 1
ATOM 746 C C . HIS A 1 90 ? 7.763 -10.405 -1.213 1.00 94.06 90 HIS A C 1
ATOM 748 O O . HIS A 1 90 ? 7.479 -9.231 -1.029 1.00 94.06 90 HIS A O 1
ATOM 754 N N . GLU A 1 91 ? 8.023 -10.850 -2.443 1.00 96.12 91 GLU A N 1
ATOM 755 C CA . GLU A 1 91 ? 7.878 -9.960 -3.601 1.00 96.12 91 GLU A CA 1
ATOM 756 C C . GLU A 1 91 ? 6.403 -9.629 -3.857 1.00 96.12 91 GLU A C 1
ATOM 758 O O . GLU A 1 9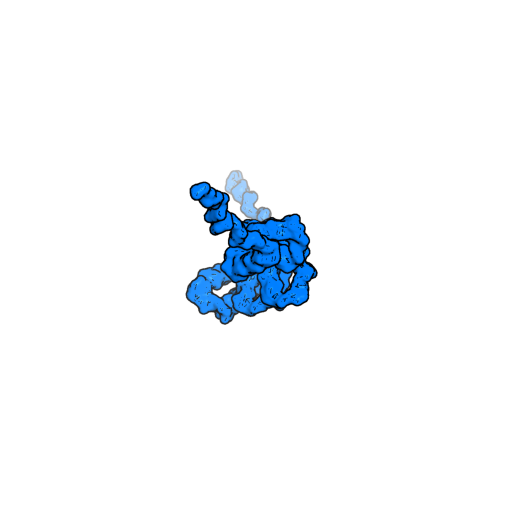1 ? 6.059 -8.467 -4.060 1.00 96.12 91 GLU A O 1
ATOM 763 N N . ARG A 1 92 ? 5.513 -10.625 -3.754 1.00 98.06 92 ARG A N 1
ATOM 764 C CA . ARG A 1 92 ? 4.066 -10.397 -3.875 1.00 98.06 92 ARG A CA 1
ATOM 765 C C . ARG A 1 92 ? 3.531 -9.479 -2.777 1.00 98.06 92 ARG A C 1
ATOM 767 O O . ARG A 1 92 ? 2.655 -8.668 -3.058 1.00 98.06 92 ARG A O 1
ATOM 774 N N . SER A 1 93 ? 4.065 -9.561 -1.554 1.00 98.25 93 SER A N 1
ATOM 775 C CA . SER A 1 93 ? 3.635 -8.690 -0.456 1.00 98.25 93 SER A CA 1
ATOM 776 C C . SER A 1 93 ? 3.872 -7.213 -0.777 1.00 98.25 93 SER A C 1
ATOM 778 O O . SER A 1 93 ? 3.033 -6.383 -0.445 1.00 98.25 93 SER A O 1
ATOM 780 N N . VAL A 1 94 ? 4.961 -6.870 -1.473 1.00 98.19 94 VAL A N 1
ATOM 781 C CA . VAL A 1 94 ? 5.206 -5.485 -1.911 1.00 98.19 94 VAL A CA 1
ATOM 782 C C . VAL A 1 94 ? 4.098 -5.006 -2.853 1.00 98.19 94 VAL A C 1
ATOM 784 O O . VAL A 1 94 ? 3.579 -3.910 -2.669 1.00 98.19 94 VAL A O 1
ATOM 787 N N . TYR A 1 95 ? 3.691 -5.835 -3.818 1.00 98.69 95 TYR A N 1
ATOM 788 C CA . TYR A 1 95 ? 2.650 -5.471 -4.784 1.00 98.69 95 TYR A CA 1
ATOM 789 C C . TYR A 1 95 ? 1.285 -5.306 -4.128 1.00 98.69 95 TYR A C 1
ATOM 791 O O . TYR A 1 95 ? 0.658 -4.267 -4.304 1.00 98.69 95 TYR A O 1
ATOM 799 N N . TYR A 1 96 ? 0.862 -6.289 -3.329 1.00 98.88 96 TYR A N 1
ATOM 800 C CA . TYR A 1 96 ? -0.418 -6.224 -2.628 1.00 98.88 96 TYR A CA 1
ATOM 801 C C . TYR A 1 96 ? -0.504 -5.009 -1.707 1.00 98.88 96 TYR A C 1
ATOM 803 O O . TYR A 1 96 ? -1.523 -4.329 -1.694 1.00 98.88 96 TYR A O 1
ATOM 811 N N . TYR A 1 97 ? 0.568 -4.701 -0.970 1.00 98.81 97 TYR A N 1
ATOM 812 C CA . TYR A 1 97 ? 0.584 -3.542 -0.083 1.00 98.81 97 TYR A CA 1
ATOM 813 C C . TYR A 1 97 ? 0.495 -2.225 -0.861 1.00 98.81 97 TYR A C 1
ATOM 815 O O . TYR A 1 97 ? -0.345 -1.388 -0.547 1.00 98.81 97 TYR A O 1
ATOM 823 N N . SER A 1 98 ? 1.334 -2.037 -1.887 1.00 98.88 98 SER A N 1
ATOM 824 C CA . SER A 1 98 ? 1.321 -0.812 -2.697 1.00 98.88 98 SER A CA 1
ATOM 825 C C . SER A 1 98 ? -0.019 -0.585 -3.394 1.00 98.88 98 SER A C 1
ATOM 827 O O . SER A 1 98 ? -0.467 0.557 -3.490 1.00 98.88 98 SER A O 1
ATOM 829 N N . ASP A 1 99 ? -0.668 -1.651 -3.856 1.00 98.88 99 ASP A N 1
ATOM 830 C CA . ASP A 1 99 ? -1.969 -1.558 -4.512 1.00 98.88 99 ASP A CA 1
ATOM 831 C C . ASP A 1 99 ? -3.089 -1.262 -3.506 1.00 98.88 99 ASP A C 1
ATOM 833 O O . ASP A 1 99 ? -3.877 -0.335 -3.693 1.00 98.88 99 ASP A O 1
ATOM 837 N N . ALA A 1 100 ? -3.090 -1.964 -2.365 1.00 98.94 100 ALA A N 1
ATOM 838 C CA . ALA A 1 100 ? -4.042 -1.732 -1.282 1.00 98.94 100 ALA A CA 1
ATOM 839 C C . ALA A 1 100 ? -3.997 -0.281 -0.785 1.00 98.94 100 ALA A C 1
ATOM 841 O O . ALA A 1 100 ? -5.045 0.359 -0.665 1.00 98.94 100 ALA A O 1
ATOM 842 N N . GLU A 1 101 ? -2.798 0.257 -0.544 1.00 98.88 101 GLU A N 1
ATOM 843 C CA . GLU A 1 101 ? -2.603 1.652 -0.140 1.00 98.88 101 GLU A CA 1
ATOM 844 C C . GLU A 1 101 ? -3.057 2.628 -1.228 1.00 98.88 101 GLU A C 1
ATOM 846 O O . GLU A 1 101 ? -3.646 3.667 -0.922 1.00 98.88 101 GLU A O 1
ATOM 851 N N . SER A 1 102 ? -2.808 2.313 -2.500 1.00 98.94 102 SER A N 1
ATOM 852 C CA . SER A 1 102 ? -3.227 3.165 -3.615 1.00 98.94 102 SER A CA 1
ATOM 853 C C . SER A 1 102 ? -4.754 3.250 -3.684 1.00 98.94 102 SER A C 1
ATOM 855 O O . SER A 1 102 ? -5.303 4.354 -3.650 1.00 98.94 102 SER A O 1
ATOM 857 N N . HIS A 1 103 ? -5.454 2.114 -3.628 1.00 98.94 103 HIS A N 1
ATOM 858 C CA . HIS A 1 103 ? -6.915 2.083 -3.530 1.00 98.94 103 HIS A CA 1
ATOM 859 C C . HIS A 1 103 ? -7.435 2.790 -2.271 1.00 98.94 103 HIS A C 1
ATOM 861 O O . HIS A 1 103 ? -8.398 3.556 -2.344 1.00 98.94 103 HIS A O 1
ATOM 867 N N . PHE A 1 104 ? -6.779 2.603 -1.121 1.00 98.88 104 PHE A N 1
ATOM 868 C CA . PHE A 1 104 ? -7.140 3.281 0.125 1.00 98.88 104 PHE A CA 1
ATOM 869 C C . PHE A 1 104 ? -7.085 4.808 -0.016 1.00 98.88 104 PHE A C 1
ATOM 871 O O . PHE A 1 104 ? -8.023 5.508 0.379 1.00 98.88 104 PHE A O 1
ATOM 878 N N . ASN A 1 105 ? -6.018 5.339 -0.620 1.00 98.75 105 ASN A N 1
ATOM 879 C CA . ASN A 1 105 ? -5.854 6.775 -0.857 1.00 98.75 105 ASN A CA 1
ATOM 880 C C . ASN A 1 105 ? -6.870 7.324 -1.871 1.00 98.75 105 ASN A C 1
ATOM 882 O O . ASN A 1 105 ? -7.297 8.476 -1.754 1.00 98.75 105 ASN A O 1
ATOM 886 N N . LEU A 1 106 ? -7.313 6.492 -2.815 1.00 98.81 106 LEU A N 1
ATOM 887 C CA . LEU A 1 106 ? -8.414 6.791 -3.735 1.00 98.81 106 LEU A CA 1
ATOM 888 C C . LEU A 1 106 ? -9.805 6.628 -3.098 1.00 98.81 106 LEU A C 1
ATOM 890 O O . LEU A 1 106 ? -10.810 6.934 -3.739 1.00 98.81 106 LEU A O 1
ATOM 894 N N . LYS A 1 107 ? -9.876 6.225 -1.820 1.00 98.75 107 LYS A N 1
ATOM 895 C CA . LYS A 1 107 ? -11.108 5.931 -1.065 1.00 98.75 107 LYS A CA 1
ATOM 896 C C . LYS A 1 107 ? -11.907 4.747 -1.616 1.00 98.75 107 LYS A C 1
ATOM 898 O O . LYS A 1 107 ? -13.099 4.620 -1.347 1.00 98.75 107 LYS A O 1
ATOM 903 N N . GLU A 1 108 ? -11.248 3.867 -2.357 1.00 98.81 108 GLU A N 1
ATOM 904 C CA . GLU A 1 108 ? -11.801 2.619 -2.883 1.00 98.81 108 GLU A CA 1
ATOM 905 C C . GLU A 1 108 ? -11.606 1.498 -1.850 1.00 98.81 108 GLU A C 1
ATOM 907 O O . GLU A 1 108 ? -10.865 0.534 -2.050 1.00 98.81 108 GLU A O 1
ATOM 912 N N . TYR A 1 109 ? -12.218 1.677 -0.677 1.00 98.81 109 TYR A N 1
ATOM 913 C CA . TYR A 1 109 ? -11.995 0.815 0.488 1.00 98.81 109 TYR A CA 1
ATOM 914 C C . TYR A 1 109 ? -12.411 -0.641 0.245 1.00 98.81 109 TYR A C 1
ATOM 916 O O . TYR A 1 109 ? -11.761 -1.556 0.739 1.00 98.81 109 TYR A O 1
ATOM 924 N N . ASP A 1 110 ? -13.454 -0.860 -0.553 1.00 98.56 110 ASP A N 1
ATOM 925 C CA . ASP A 1 110 ? -13.939 -2.177 -0.969 1.00 98.56 110 ASP A CA 1
ATOM 926 C C . ASP A 1 110 ? -12.914 -2.954 -1.809 1.00 98.56 110 ASP A C 1
ATOM 928 O O . ASP A 1 110 ? -12.802 -4.170 -1.662 1.00 98.56 110 ASP A O 1
ATOM 932 N N . LYS A 1 111 ? -12.129 -2.260 -2.642 1.00 98.81 111 LYS A N 1
ATOM 933 C CA . LYS A 1 111 ? -11.029 -2.861 -3.415 1.00 98.81 111 LYS A CA 1
ATOM 934 C C . LYS A 1 111 ? -9.755 -3.032 -2.590 1.00 98.81 111 LYS A C 1
ATOM 936 O O . LYS A 1 111 ? -9.024 -3.999 -2.773 1.00 98.81 111 LYS A O 1
ATOM 941 N N . SER A 1 112 ? -9.505 -2.114 -1.659 1.00 98.88 112 SER A N 1
ATOM 942 C CA . SER A 1 112 ? -8.325 -2.130 -0.789 1.00 98.88 112 SER A CA 1
ATOM 943 C C . SER A 1 112 ? -8.315 -3.322 0.183 1.00 98.88 112 SER A C 1
ATOM 945 O O . SER A 1 112 ? -7.274 -3.945 0.394 1.00 98.88 112 SER A O 1
ATOM 947 N N . ILE A 1 113 ? -9.480 -3.693 0.732 1.00 98.94 113 ILE A N 1
ATOM 948 C CA . ILE A 1 113 ? -9.628 -4.797 1.698 1.00 98.94 113 ILE A CA 1
ATOM 949 C C . ILE A 1 113 ? -9.029 -6.128 1.207 1.00 98.94 113 ILE A C 1
ATOM 951 O O . ILE A 1 113 ? -8.122 -6.628 1.878 1.00 98.94 113 ILE A O 1
ATOM 955 N N . PRO A 1 114 ? -9.459 -6.711 0.068 1.00 98.81 114 PRO A N 1
ATOM 956 C CA . PRO A 1 114 ? -8.941 -8.009 -0.369 1.00 98.81 114 PRO A CA 1
ATOM 957 C C . PRO A 1 114 ? -7.432 -7.979 -0.652 1.00 98.81 114 PRO A C 1
ATOM 959 O O . PRO A 1 114 ? -6.752 -8.984 -0.463 1.00 98.81 114 PRO A O 1
ATOM 962 N N . LEU A 1 115 ? -6.876 -6.829 -1.047 1.00 98.88 115 LEU A N 1
ATOM 963 C CA . LEU A 1 115 ? -5.438 -6.673 -1.272 1.00 98.88 115 LEU A CA 1
ATOM 964 C C . LEU A 1 115 ? -4.650 -6.671 0.045 1.00 98.88 115 LEU A C 1
ATOM 966 O O . LEU A 1 115 ? -3.620 -7.340 0.143 1.00 98.88 115 LEU A O 1
ATOM 970 N N . TYR A 1 116 ? -5.137 -5.992 1.090 1.00 98.88 116 TYR A N 1
ATOM 971 C CA . TYR A 1 116 ? -4.523 -6.108 2.415 1.00 98.88 116 TYR A CA 1
ATOM 972 C C . TYR A 1 116 ? -4.649 -7.529 2.982 1.00 98.88 116 TYR A C 1
ATOM 974 O O . TYR A 1 116 ? -3.713 -8.011 3.617 1.00 98.88 116 TYR A O 1
ATOM 982 N N . GLU A 1 117 ? -5.765 -8.225 2.762 1.00 98.69 117 GLU A N 1
ATOM 983 C CA . GLU A 1 117 ? -5.928 -9.620 3.193 1.00 98.69 117 GLU A CA 1
ATOM 984 C C . GLU A 1 117 ? -4.923 -10.549 2.498 1.00 98.69 117 GLU A C 1
ATOM 986 O O . GLU A 1 117 ? -4.242 -11.337 3.161 1.00 98.69 117 GLU A O 1
ATOM 991 N N . GLU A 1 118 ? -4.746 -10.397 1.185 1.00 98.56 118 GLU A N 1
ATOM 992 C CA . GLU A 1 118 ? -3.708 -11.097 0.429 1.00 98.56 118 GLU A CA 1
ATOM 993 C C . GLU A 1 118 ? -2.303 -10.764 0.945 1.00 98.56 118 GLU A C 1
ATOM 995 O O . GLU A 1 118 ? -1.493 -11.669 1.157 1.00 98.56 118 GLU A O 1
ATOM 1000 N N . PHE A 1 119 ? -2.020 -9.491 1.243 1.00 98.75 119 PHE A N 1
ATOM 1001 C CA . PHE A 1 119 ? -0.764 -9.078 1.868 1.00 98.75 119 PHE A CA 1
ATOM 1002 C C . PHE A 1 119 ? -0.502 -9.822 3.186 1.00 98.75 119 PHE A C 1
ATOM 1004 O O . PHE A 1 119 ? 0.600 -10.341 3.383 1.00 98.75 119 PHE A O 1
ATOM 1011 N N . LEU A 1 120 ? -1.499 -9.923 4.071 1.00 98.62 120 LEU A N 1
ATOM 1012 C CA . LEU A 1 120 ? -1.368 -10.599 5.369 1.00 98.62 120 LEU A CA 1
ATOM 1013 C C . LEU A 1 120 ? -1.041 -12.097 5.243 1.00 98.62 120 LEU A C 1
ATOM 1015 O O . LEU A 1 120 ? -0.443 -12.663 6.166 1.00 98.62 120 LEU A O 1
ATOM 1019 N N . ASN A 1 121 ? -1.391 -12.726 4.116 1.00 98.00 121 ASN A N 1
ATOM 1020 C CA . ASN A 1 121 ? -1.085 -14.129 3.829 1.00 98.00 121 ASN A CA 1
ATOM 1021 C C . ASN A 1 121 ? 0.376 -14.359 3.414 1.00 98.00 121 ASN A C 1
ATOM 1023 O O . ASN A 1 121 ? 0.867 -15.486 3.510 1.00 98.00 121 ASN A O 1
ATOM 1027 N N . VAL A 1 122 ? 1.071 -13.322 2.936 1.00 97.88 122 VAL A N 1
ATOM 1028 C CA . VAL A 1 122 ? 2.404 -13.460 2.324 1.00 97.88 122 VAL A CA 1
ATOM 1029 C C . VAL A 1 122 ? 3.508 -12.635 2.991 1.00 97.88 122 VAL A C 1
ATOM 1031 O O . VAL A 1 122 ? 4.683 -12.900 2.733 1.00 97.88 122 VAL A O 1
ATOM 1034 N N . CYS A 1 123 ? 3.160 -11.662 3.836 1.00 98.06 123 CYS A N 1
ATOM 1035 C CA . CYS A 1 123 ? 4.116 -10.807 4.537 1.00 98.06 123 CYS A CA 1
ATOM 1036 C C . CYS A 1 123 ? 4.670 -11.443 5.822 1.00 98.06 123 CYS A C 1
ATOM 1038 O O . CYS A 1 123 ? 4.138 -12.421 6.362 1.00 98.06 123 CYS A O 1
ATOM 1040 N N . TYR A 1 124 ? 5.747 -10.862 6.346 1.00 97.56 124 TYR A N 1
ATOM 1041 C CA . TYR A 1 124 ? 6.280 -11.230 7.650 1.00 97.56 124 TYR A CA 1
ATOM 1042 C C . TYR A 1 124 ? 5.425 -10.649 8.783 1.00 97.56 124 TYR A C 1
ATOM 1044 O O . TYR A 1 124 ? 4.824 -9.580 8.675 1.00 97.56 124 TYR A O 1
ATOM 1052 N N . ASP A 1 125 ? 5.410 -11.322 9.935 1.00 97.38 125 ASP A N 1
ATOM 1053 C CA . ASP A 1 125 ? 4.576 -10.913 11.073 1.00 97.38 125 ASP A CA 1
ATOM 1054 C C . ASP A 1 125 ? 4.848 -9.478 11.565 1.00 97.38 125 ASP A C 1
ATOM 1056 O O . ASP A 1 125 ? 3.935 -8.802 12.035 1.00 97.38 125 ASP A O 1
ATOM 1060 N N . ASN A 1 126 ? 6.080 -8.976 11.443 1.00 96.00 126 ASN A N 1
ATOM 1061 C CA . ASN A 1 126 ? 6.442 -7.610 11.834 1.00 96.00 126 ASN A CA 1
ATOM 1062 C C . ASN A 1 126 ? 5.958 -6.530 10.845 1.00 96.00 126 ASN A C 1
ATOM 1064 O O . ASN A 1 126 ? 6.074 -5.338 11.148 1.00 96.00 126 ASN A O 1
ATOM 1068 N N . GLU A 1 127 ? 5.423 -6.918 9.688 1.00 96.69 127 GLU A N 1
ATOM 1069 C CA . GLU A 1 127 ? 4.860 -6.038 8.654 1.00 96.69 127 GLU A CA 1
ATOM 1070 C C . GLU A 1 127 ? 3.329 -5.929 8.760 1.00 96.69 127 GLU A C 1
ATOM 1072 O O . GLU A 1 127 ? 2.761 -4.888 8.439 1.00 96.69 127 GLU A O 1
ATOM 1077 N N . LYS A 1 128 ? 2.673 -6.947 9.335 1.00 98.38 128 LYS A N 1
ATOM 1078 C CA . LYS A 1 128 ? 1.219 -6.998 9.569 1.00 98.38 128 LYS A CA 1
ATOM 1079 C C . LYS A 1 128 ? 0.600 -5.806 10.316 1.00 98.38 128 LYS A C 1
ATOM 1081 O O . LYS A 1 128 ? -0.498 -5.419 9.920 1.00 98.38 128 LYS A O 1
ATOM 1086 N N . PRO A 1 129 ? 1.211 -5.222 11.376 1.00 98.25 129 PRO A N 1
ATOM 1087 C CA . PRO A 1 129 ? 0.504 -4.241 12.200 1.00 98.25 129 PRO A CA 1
ATOM 1088 C C . PRO A 1 129 ? -0.051 -3.037 11.419 1.00 98.25 129 PRO A C 1
ATOM 1090 O O . PRO A 1 129 ? -1.159 -2.593 11.718 1.00 98.25 129 PRO A O 1
ATOM 1093 N N . GLU A 1 130 ? 0.677 -2.538 10.413 1.00 97.62 130 GLU A N 1
ATOM 1094 C CA . GLU A 1 130 ? 0.248 -1.376 9.618 1.00 97.62 130 GLU A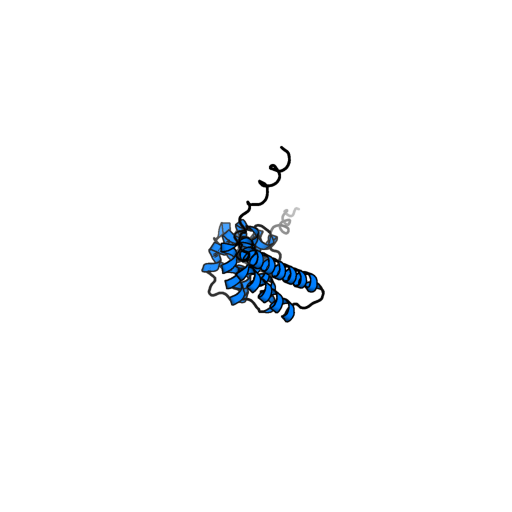 CA 1
ATOM 1095 C C . GLU A 1 130 ? -0.881 -1.743 8.638 1.00 97.62 130 GLU A C 1
ATOM 1097 O O . GLU A 1 130 ? -1.853 -1.004 8.531 1.00 97.62 130 GLU A O 1
ATOM 1102 N N . ALA A 1 131 ? -0.825 -2.907 7.983 1.00 98.62 131 ALA A N 1
ATOM 1103 C CA . ALA A 1 131 ? -1.907 -3.363 7.102 1.00 98.62 131 ALA A CA 1
ATOM 1104 C C . ALA A 1 131 ? -3.205 -3.650 7.876 1.00 98.62 131 ALA A C 1
ATOM 1106 O O . ALA A 1 131 ? -4.284 -3.249 7.452 1.00 98.62 131 ALA A O 1
ATOM 1107 N N . LEU A 1 132 ? -3.105 -4.268 9.059 1.00 98.88 132 LEU A N 1
ATOM 1108 C CA . LEU A 1 132 ? -4.252 -4.466 9.957 1.00 98.88 132 LEU A CA 1
ATOM 1109 C C . LEU A 1 132 ? -4.867 -3.127 10.392 1.00 98.88 132 LEU A C 1
ATOM 1111 O O . LEU A 1 132 ? -6.082 -3.004 10.505 1.00 98.88 132 LEU A O 1
ATOM 1115 N N . PHE A 1 133 ? -4.033 -2.109 10.616 1.00 98.81 133 PHE A N 1
ATOM 1116 C CA . PHE A 1 133 ? -4.503 -0.770 10.958 1.00 98.81 133 PHE A CA 1
ATOM 1117 C C . PHE A 1 133 ? -5.296 -0.127 9.811 1.00 98.81 133 PHE A C 1
ATOM 1119 O O . PHE A 1 133 ? -6.374 0.420 10.042 1.00 98.81 133 PHE A O 1
ATOM 1126 N N . HIS A 1 134 ? -4.802 -0.233 8.576 1.00 98.81 134 HIS A N 1
ATOM 1127 C CA . HIS A 1 134 ? -5.500 0.290 7.400 1.00 98.81 134 HIS A CA 1
ATOM 1128 C C . HIS A 1 134 ? -6.770 -0.497 7.064 1.00 98.81 134 HIS A C 1
ATOM 1130 O O . HIS A 1 134 ? -7.775 0.120 6.715 1.00 98.81 134 HIS A O 1
ATOM 1136 N N . LEU A 1 135 ? -6.790 -1.820 7.264 1.00 98.88 135 LEU A N 1
ATOM 1137 C CA . LEU A 1 135 ? -8.019 -2.620 7.196 1.00 98.88 135 LEU A CA 1
ATOM 1138 C C . LEU A 1 135 ? -9.074 -2.114 8.183 1.00 98.88 135 LEU A C 1
ATOM 1140 O O . LEU A 1 135 ? -10.219 -1.897 7.790 1.00 98.88 135 LEU A O 1
ATOM 1144 N N . GLY A 1 136 ? -8.680 -1.834 9.430 1.00 98.81 136 GLY A N 1
ATOM 1145 C CA . GLY A 1 136 ? -9.570 -1.226 10.420 1.00 98.81 136 GLY A CA 1
ATOM 1146 C C . GLY A 1 136 ? -10.196 0.079 9.915 1.00 98.81 136 GLY A C 1
ATOM 1147 O O . GLY A 1 136 ? -11.405 0.282 10.030 1.00 98.81 136 GLY A O 1
ATOM 1148 N N . PHE A 1 137 ? -9.404 0.939 9.267 1.00 98.88 137 PHE A N 1
ATOM 1149 C CA . PHE A 1 137 ? -9.924 2.150 8.632 1.00 98.88 137 PHE A CA 1
ATOM 1150 C C . PHE A 1 137 ? -10.832 1.881 7.433 1.00 98.88 137 PHE A C 1
ATOM 1152 O O . PHE A 1 137 ? -11.850 2.558 7.317 1.00 98.88 137 PHE A O 1
ATOM 1159 N N . CYS A 1 138 ? -10.503 0.920 6.566 1.00 98.88 138 CYS A N 1
ATOM 1160 C CA . CYS A 1 138 ? -11.351 0.556 5.428 1.00 98.88 138 CYS A CA 1
ATOM 1161 C C . CYS A 1 138 ? -12.762 0.201 5.902 1.00 98.88 138 CYS A C 1
ATOM 1163 O O . CYS A 1 138 ? -13.735 0.813 5.466 1.00 98.88 138 CYS A O 1
ATOM 1165 N N . TYR A 1 139 ? -12.867 -0.723 6.861 1.00 98.88 139 TYR A N 1
ATOM 1166 C CA . TYR A 1 139 ? -14.151 -1.123 7.432 1.00 98.88 139 TYR A CA 1
ATOM 1167 C C . TYR A 1 139 ? -14.850 0.033 8.151 1.00 98.88 139 TYR A C 1
ATOM 1169 O O . TYR A 1 139 ? -16.050 0.231 7.972 1.00 98.88 139 TYR A O 1
ATOM 1177 N N . MET A 1 140 ? -14.107 0.865 8.887 1.00 98.50 140 MET A N 1
ATOM 1178 C CA . MET A 1 140 ? -14.683 2.030 9.558 1.00 98.50 140 MET A CA 1
ATOM 1179 C C . MET A 1 140 ? -15.284 3.033 8.563 1.00 98.50 140 MET A C 1
ATOM 1181 O O . MET A 1 140 ? -16.371 3.551 8.807 1.00 98.50 140 MET A O 1
ATOM 1185 N N . PHE A 1 141 ? -14.617 3.306 7.438 1.00 98.50 141 PHE A N 1
ATOM 1186 C CA . PHE A 1 141 ? -15.143 4.200 6.400 1.00 98.50 141 PHE A CA 1
ATOM 1187 C C . PHE A 1 141 ? -16.319 3.600 5.624 1.00 98.50 141 PHE A C 1
ATOM 1189 O O . PHE A 1 141 ? -17.138 4.344 5.084 1.00 98.50 141 PHE A O 1
ATOM 1196 N N . LEU A 1 142 ? -16.445 2.274 5.625 1.00 98.44 142 LEU A N 1
ATOM 1197 C CA . LEU A 1 142 ? -17.627 1.554 5.153 1.00 98.44 142 LEU A CA 1
ATOM 1198 C C . LEU A 1 142 ? -18.733 1.444 6.225 1.00 98.44 142 LEU A C 1
ATOM 1200 O O . LEU A 1 142 ? -19.782 0.863 5.957 1.00 98.44 142 LEU A O 1
ATOM 1204 N N . ASN A 1 143 ? -18.544 2.059 7.401 1.00 97.50 143 ASN A N 1
ATOM 1205 C CA . ASN A 1 143 ? -19.431 2.018 8.574 1.00 97.50 143 ASN A CA 1
ATOM 1206 C C . ASN A 1 143 ? -19.625 0.618 9.181 1.00 97.50 143 ASN A C 1
ATOM 1208 O O . ASN A 1 143 ? -20.580 0.382 9.919 1.00 97.50 143 ASN A O 1
ATOM 1212 N N . ASP A 1 144 ? -18.709 -0.309 8.911 1.00 98.19 144 ASP A N 1
ATOM 1213 C CA . ASP A 1 144 ? -18.664 -1.607 9.574 1.00 98.19 144 ASP A CA 1
ATOM 1214 C C . ASP A 1 144 ? -17.773 -1.515 10.818 1.00 98.19 144 ASP A C 1
ATOM 1216 O O . ASP A 1 144 ? -16.590 -1.868 10.823 1.00 98.19 144 ASP A O 1
ATOM 1220 N N . TYR A 1 145 ? -18.345 -0.972 11.892 1.00 98.31 145 TYR A N 1
ATOM 1221 C CA . TYR A 1 145 ? -17.614 -0.746 13.137 1.00 98.31 145 TYR A CA 1
ATOM 1222 C C . TYR A 1 145 ? -17.236 -2.040 13.867 1.00 98.31 145 TYR A C 1
ATOM 1224 O O . TYR A 1 145 ? -16.308 -2.012 14.674 1.00 98.31 145 TYR A O 1
ATOM 1232 N N . HIS A 1 146 ? -17.920 -3.157 13.588 1.00 98.19 146 HIS A N 1
ATOM 1233 C CA . HIS A 1 146 ? -17.577 -4.459 14.156 1.00 98.19 146 HIS A CA 1
ATOM 1234 C C . HIS A 1 146 ? -16.258 -4.962 13.574 1.00 98.19 146 HIS A C 1
ATOM 1236 O O . HIS A 1 146 ? -15.294 -5.121 14.321 1.00 98.19 146 HIS A O 1
ATOM 1242 N N . ASN A 1 147 ? -16.179 -5.109 12.248 1.00 98.19 147 ASN A N 1
ATOM 1243 C CA . ASN A 1 147 ? -14.943 -5.550 11.603 1.00 98.19 147 ASN A CA 1
ATOM 1244 C C . ASN A 1 147 ? -13.807 -4.542 11.828 1.00 98.19 147 ASN A C 1
ATOM 1246 O O . ASN A 1 147 ? -12.679 -4.936 12.121 1.00 98.19 147 ASN A O 1
ATOM 1250 N N . ALA A 1 148 ? -14.095 -3.235 11.777 1.00 98.81 148 ALA A N 1
ATOM 1251 C CA . ALA A 1 148 ? -13.095 -2.207 12.061 1.00 98.81 148 ALA A CA 1
ATOM 1252 C C . ALA A 1 148 ? -12.418 -2.411 13.425 1.00 98.81 148 ALA A C 1
ATOM 1254 O O . ALA A 1 148 ? -11.191 -2.347 13.531 1.00 98.81 148 ALA A O 1
ATOM 1255 N N . MET A 1 149 ? -13.217 -2.682 14.461 1.00 98.69 149 MET A N 1
ATOM 1256 C CA . MET A 1 149 ? -12.721 -2.920 15.812 1.00 98.69 149 MET A CA 1
ATOM 1257 C C . MET A 1 149 ? -11.833 -4.165 15.876 1.00 98.69 149 MET A C 1
ATOM 1259 O O . MET A 1 149 ? -10.722 -4.067 16.396 1.00 98.69 149 MET A O 1
ATOM 1263 N N . ASP A 1 150 ? -12.265 -5.283 15.290 1.00 98.69 150 ASP A N 1
ATOM 1264 C CA . ASP A 1 150 ? -11.507 -6.543 15.279 1.00 98.69 150 ASP A CA 1
ATOM 1265 C C . ASP A 1 150 ? -10.120 -6.373 14.625 1.00 98.69 150 ASP A C 1
ATOM 1267 O O . ASP A 1 150 ? -9.096 -6.851 15.138 1.00 98.69 150 ASP A O 1
ATOM 1271 N N . TYR A 1 151 ? -10.048 -5.626 13.517 1.00 98.81 151 TYR A N 1
ATOM 1272 C CA . TYR A 1 151 ? -8.780 -5.317 12.852 1.00 98.81 151 TYR A CA 1
ATOM 1273 C C . TYR A 1 151 ? -7.911 -4.338 13.650 1.00 98.81 151 TYR A C 1
ATOM 1275 O O . TYR A 1 151 ? -6.693 -4.532 13.725 1.00 98.81 151 TYR A O 1
ATOM 1283 N N . PHE A 1 152 ? -8.494 -3.326 14.301 1.00 98.88 152 PHE A N 1
ATOM 1284 C CA . PHE A 1 152 ? -7.733 -2.435 15.180 1.00 98.88 152 PHE A CA 1
ATOM 1285 C C . PHE A 1 152 ? -7.181 -3.164 16.413 1.00 98.88 152 PHE A C 1
ATOM 1287 O O . PHE A 1 152 ? -6.029 -2.935 16.787 1.00 98.88 152 PHE A O 1
ATOM 1294 N N . GLU A 1 153 ? -7.942 -4.072 17.025 1.00 98.88 153 GLU A N 1
ATOM 1295 C CA . GLU A 1 153 ? -7.472 -4.909 18.136 1.00 98.88 153 GLU A CA 1
ATOM 1296 C C . GLU A 1 153 ? -6.328 -5.830 17.701 1.00 98.88 153 GLU A C 1
ATOM 1298 O O . GLU A 1 153 ? -5.289 -5.908 18.369 1.00 98.88 153 GLU A O 1
ATOM 1303 N N . SER A 1 154 ? -6.468 -6.457 16.532 1.00 98.69 154 SER A N 1
ATOM 1304 C CA . SER A 1 154 ? -5.407 -7.262 15.924 1.00 98.69 154 SER A CA 1
ATOM 1305 C C . SER A 1 154 ? -4.153 -6.421 15.657 1.00 98.69 154 SER A C 1
ATOM 1307 O O . SER A 1 154 ? -3.047 -6.814 16.037 1.00 98.69 154 SER A O 1
ATOM 1309 N N . SER A 1 155 ? -4.306 -5.227 15.077 1.00 98.75 155 SER A N 1
ATOM 1310 C CA . SER A 1 155 ? -3.203 -4.287 14.854 1.00 98.75 155 SER A CA 1
ATOM 1311 C C . SER A 1 155 ? -2.494 -3.933 16.165 1.00 98.75 155 SER A C 1
ATOM 1313 O O . SER A 1 155 ? -1.266 -4.036 16.249 1.00 98.75 155 SER A O 1
ATOM 1315 N N . LEU A 1 156 ? -3.247 -3.605 17.222 1.00 98.75 156 LEU A N 1
ATOM 1316 C CA . LEU A 1 156 ? -2.704 -3.276 18.540 1.00 98.75 156 LEU A CA 1
ATOM 1317 C C . LEU A 1 156 ? -1.840 -4.412 19.101 1.00 98.75 156 LEU A C 1
ATOM 1319 O O . LEU A 1 156 ? -0.718 -4.162 19.552 1.00 98.75 156 LEU A O 1
ATOM 1323 N N . ALA A 1 157 ? -2.333 -5.651 19.036 1.00 98.62 157 ALA A N 1
ATOM 1324 C CA . ALA A 1 157 ? -1.604 -6.825 19.505 1.00 98.62 157 ALA A CA 1
ATOM 1325 C C . ALA A 1 157 ? -0.280 -7.015 18.743 1.00 98.62 157 ALA A C 1
ATOM 1327 O O . ALA A 1 157 ? 0.767 -7.272 19.349 1.00 98.62 157 ALA A O 1
ATOM 1328 N N . TYR A 1 158 ? -0.293 -6.827 17.421 1.00 98.44 158 TYR A N 1
ATOM 1329 C CA . TYR A 1 158 ? 0.904 -6.931 16.588 1.00 98.44 158 TYR A CA 1
ATOM 1330 C C . TYR A 1 158 ? 1.904 -5.789 16.834 1.00 98.44 158 TYR A C 1
ATOM 1332 O O . TYR A 1 158 ? 3.104 -6.057 16.944 1.00 98.44 158 TYR A O 1
ATOM 1340 N N . TYR A 1 159 ? 1.456 -4.539 17.011 1.00 98.06 159 TYR A N 1
ATOM 1341 C CA . TYR A 1 159 ? 2.352 -3.443 17.407 1.00 98.06 159 TYR A CA 1
ATOM 1342 C C . TYR A 1 159 ? 3.002 -3.715 18.762 1.00 98.06 159 TYR A C 1
ATOM 1344 O O . TYR A 1 159 ? 4.212 -3.560 18.903 1.00 98.06 159 TYR A O 1
ATOM 1352 N N . GLN A 1 160 ? 2.237 -4.176 19.752 1.00 97.56 160 GLN A N 1
ATOM 1353 C CA . GLN A 1 160 ? 2.774 -4.501 21.076 1.00 97.56 160 GLN A CA 1
ATOM 1354 C C . GLN A 1 160 ? 3.782 -5.656 21.045 1.00 97.56 160 GLN A C 1
ATOM 1356 O O . GLN A 1 160 ? 4.700 -5.693 21.866 1.00 97.56 160 GLN A O 1
ATOM 1361 N N . ARG A 1 161 ? 3.633 -6.592 20.103 1.00 97.81 161 ARG A N 1
ATOM 1362 C CA . ARG A 1 161 ? 4.529 -7.743 19.969 1.00 97.81 161 ARG A CA 1
ATOM 1363 C C . ARG A 1 161 ? 5.800 -7.436 19.179 1.00 97.81 161 ARG A C 1
ATOM 1365 O O . ARG A 1 161 ? 6.869 -7.886 19.578 1.00 97.81 161 ARG A O 1
ATOM 1372 N N . PHE A 1 162 ? 5.695 -6.704 18.070 1.00 97.00 162 PHE A N 1
ATOM 1373 C CA . PHE A 1 162 ? 6.792 -6.552 17.102 1.00 97.00 162 PHE A CA 1
ATOM 1374 C C . PHE A 1 162 ? 7.345 -5.129 16.984 1.00 97.00 162 PHE A C 1
ATOM 1376 O O . PHE A 1 162 ? 8.456 -4.953 16.492 1.00 97.00 162 PHE A O 1
ATOM 1383 N N . ARG A 1 163 ? 6.592 -4.111 17.416 1.00 94.00 163 ARG A N 1
ATOM 1384 C CA . ARG A 1 163 ? 6.921 -2.686 17.241 1.00 94.00 163 ARG A CA 1
ATOM 1385 C C . ARG A 1 163 ? 6.696 -1.882 18.529 1.00 94.00 163 ARG A C 1
ATOM 1387 O O . ARG A 1 163 ? 6.293 -0.725 18.486 1.00 94.00 163 ARG A O 1
ATOM 1394 N N . ASN A 1 164 ? 6.931 -2.490 19.695 1.00 94.31 164 ASN A N 1
ATOM 1395 C CA . ASN A 1 164 ? 6.725 -1.838 20.992 1.00 94.31 164 ASN A CA 1
ATOM 1396 C C . ASN A 1 164 ? 7.940 -1.001 21.403 1.00 94.31 164 ASN A C 1
ATOM 1398 O O . ASN A 1 164 ? 8.647 -1.305 22.364 1.00 94.31 164 ASN A O 1
ATOM 1402 N N . THR A 1 165 ? 8.196 0.042 20.628 1.00 94.81 165 THR A N 1
ATOM 1403 C CA . THR A 1 165 ? 9.280 0.998 20.841 1.00 94.81 165 THR A CA 1
ATOM 1404 C C . THR A 1 165 ? 8.706 2.370 21.199 1.00 94.81 165 THR A C 1
ATOM 1406 O O . THR A 1 165 ? 7.501 2.616 21.077 1.00 94.81 165 THR A O 1
ATOM 1409 N N . ALA A 1 166 ? 9.548 3.270 21.714 1.00 95.25 166 ALA A N 1
ATOM 1410 C CA . ALA A 1 166 ? 9.109 4.592 22.167 1.00 95.25 166 ALA A CA 1
ATOM 1411 C C . ALA A 1 166 ? 8.536 5.448 21.020 1.00 95.25 166 ALA A C 1
ATOM 1413 O O . ALA A 1 166 ? 7.542 6.144 21.211 1.00 95.25 166 ALA A O 1
ATOM 1414 N N . ASP A 1 167 ? 9.118 5.346 19.823 1.00 95.38 167 ASP A N 1
ATOM 1415 C CA . ASP A 1 167 ? 8.682 6.041 18.606 1.00 95.38 167 ASP A CA 1
ATOM 1416 C C . ASP A 1 167 ? 7.308 5.575 18.100 1.00 95.38 167 ASP A C 1
ATOM 1418 O O . ASP A 1 167 ? 6.605 6.341 17.447 1.00 95.38 167 ASP A O 1
ATOM 1422 N N . GLN A 1 168 ? 6.883 4.360 18.458 1.00 96.12 168 GLN A N 1
ATOM 1423 C CA . GLN A 1 168 ? 5.605 3.783 18.028 1.00 96.12 168 GLN A CA 1
ATOM 1424 C C . GLN A 1 168 ? 4.471 3.987 19.044 1.00 96.12 168 GLN A C 1
ATOM 1426 O O . GLN A 1 168 ? 3.311 3.709 18.737 1.00 96.12 168 GLN A O 1
ATOM 1431 N N . GLN A 1 169 ? 4.752 4.511 20.244 1.00 96.81 169 GLN A N 1
ATOM 1432 C CA . GLN A 1 169 ? 3.711 4.773 21.249 1.00 96.81 169 GLN A CA 1
ATOM 1433 C C . GLN A 1 169 ? 2.587 5.701 20.757 1.00 96.81 169 GLN A C 1
ATOM 1435 O O . GLN A 1 169 ? 1.431 5.413 21.073 1.00 96.81 169 GLN A O 1
ATOM 1440 N N . PRO A 1 170 ? 2.850 6.761 19.960 1.00 97.69 170 PRO A N 1
ATOM 1441 C CA . PRO A 1 170 ? 1.779 7.573 19.387 1.00 97.69 170 PRO A CA 1
ATOM 1442 C C . PRO A 1 170 ? 0.830 6.758 18.503 1.00 97.69 170 PRO A C 1
ATOM 1444 O O . PRO A 1 170 ? -0.386 6.897 18.626 1.00 97.69 170 PRO A O 1
ATOM 1447 N N . ARG A 1 171 ? 1.366 5.856 17.669 1.00 97.56 171 ARG A N 1
ATOM 1448 C CA . ARG A 1 171 ? 0.561 4.966 16.823 1.00 97.56 171 ARG A CA 1
ATOM 1449 C C . ARG A 1 171 ? -0.250 3.984 17.663 1.00 97.56 171 ARG A C 1
ATOM 1451 O O . ARG A 1 171 ? -1.450 3.851 17.458 1.00 97.56 171 ARG A O 1
ATOM 1458 N N . ILE A 1 172 ? 0.372 3.356 18.658 1.00 98.38 172 ILE A N 1
ATOM 1459 C CA . ILE A 1 172 ? -0.314 2.458 19.598 1.00 98.38 172 ILE A CA 1
ATOM 1460 C C . ILE A 1 172 ? -1.462 3.190 20.309 1.00 98.38 172 ILE A C 1
ATOM 1462 O O . ILE A 1 172 ? -2.557 2.646 20.451 1.00 98.38 172 ILE A O 1
ATOM 1466 N N . GLN A 1 173 ? -1.239 4.433 20.744 1.00 98.44 173 GLN A N 1
ATOM 1467 C CA . GLN A 1 173 ? -2.283 5.230 21.378 1.00 98.44 173 GLN A CA 1
ATOM 1468 C C . GLN A 1 173 ? -3.396 5.605 20.397 1.00 98.44 173 GLN A C 1
ATOM 1470 O O . GLN A 1 173 ? -4.567 5.564 20.770 1.00 98.44 173 GLN A O 1
ATOM 1475 N N . GLN A 1 174 ? -3.052 5.925 19.149 1.00 98.62 174 GLN A N 1
ATOM 1476 C CA . GLN A 1 174 ? -4.036 6.163 18.100 1.00 98.62 174 GLN A CA 1
ATOM 1477 C C . GLN A 1 174 ? -4.934 4.939 17.910 1.00 98.62 174 GLN A C 1
ATOM 1479 O O . GLN A 1 174 ? -6.148 5.089 17.944 1.00 98.62 174 GLN A O 1
ATOM 1484 N N . ILE A 1 175 ? -4.363 3.736 17.801 1.00 98.75 175 ILE A N 1
ATOM 1485 C CA . ILE A 1 175 ? -5.132 2.494 17.642 1.00 98.75 175 ILE A CA 1
ATOM 1486 C C . ILE A 1 175 ? -6.102 2.291 18.813 1.00 98.75 175 ILE A C 1
ATOM 1488 O O . ILE A 1 175 ? -7.275 2.007 18.593 1.00 98.75 175 ILE A O 1
ATOM 1492 N N . ARG A 1 176 ? -5.662 2.518 20.059 1.00 98.75 176 ARG A N 1
ATOM 1493 C CA . ARG A 1 176 ? -6.555 2.449 21.235 1.00 98.75 176 ARG A CA 1
ATOM 1494 C C . ARG A 1 176 ? -7.722 3.427 21.141 1.00 98.75 176 ARG A C 1
ATOM 1496 O O . ARG A 1 176 ? -8.846 3.069 21.481 1.00 98.75 176 ARG A O 1
ATOM 1503 N N . ASN A 1 177 ? -7.462 4.649 20.681 1.00 98.69 177 ASN A N 1
ATOM 1504 C CA . ASN A 1 177 ? -8.513 5.645 20.494 1.00 98.69 177 ASN A CA 1
ATOM 1505 C C . ASN A 1 177 ? -9.498 5.209 19.397 1.00 98.69 177 ASN A C 1
ATOM 1507 O O . ASN A 1 177 ? -10.699 5.402 19.564 1.00 98.69 177 ASN A O 1
ATOM 1511 N N . MET A 1 178 ? -9.008 4.588 18.317 1.00 98.69 178 MET A N 1
ATOM 1512 C CA . MET A 1 178 ? -9.865 4.039 17.262 1.00 98.69 178 MET A CA 1
ATOM 1513 C C . MET A 1 178 ? -10.772 2.923 17.795 1.00 98.69 178 MET A C 1
ATOM 1515 O O . MET A 1 178 ? -11.979 2.984 17.589 1.00 98.69 178 MET A O 1
ATOM 1519 N N . ILE A 1 179 ? -10.226 1.971 18.564 1.00 98.81 179 ILE A N 1
ATOM 1520 C CA . ILE A 1 179 ? -11.001 0.895 19.216 1.00 98.81 179 ILE A CA 1
ATOM 1521 C C . ILE A 1 179 ? -12.101 1.478 20.113 1.00 98.81 179 ILE A C 1
ATOM 1523 O O . ILE A 1 179 ? -13.241 1.007 20.102 1.00 98.81 179 ILE A O 1
ATOM 1527 N N . GLN A 1 180 ? -11.785 2.522 20.883 1.00 98.38 180 GLN A N 1
ATOM 1528 C CA . GLN A 1 180 ? -12.775 3.200 21.718 1.00 98.38 180 GLN A CA 1
ATOM 1529 C C . GLN A 1 180 ? -13.878 3.859 20.870 1.00 98.38 180 GLN A C 1
ATOM 1531 O O . GLN A 1 180 ? -15.056 3.706 21.183 1.00 98.38 180 GLN A O 1
ATOM 1536 N N . GLY A 1 181 ? -13.514 4.525 19.771 1.00 98.12 181 GLY A N 1
ATOM 1537 C CA . GLY A 1 181 ? -14.472 5.127 18.839 1.00 98.12 181 GLY A CA 1
ATOM 1538 C C . GLY A 1 181 ? -15.411 4.107 18.182 1.00 98.12 181 GLY A C 1
ATOM 1539 O O . GLY A 1 181 ? -16.617 4.352 18.095 1.00 98.12 181 GLY A O 1
ATOM 1540 N N . CYS A 1 182 ? -14.894 2.941 17.778 1.00 98.12 182 CYS A N 1
ATOM 1541 C CA . CYS A 1 182 ? -15.716 1.843 17.262 1.00 98.12 182 CYS A CA 1
ATOM 1542 C C . CYS A 1 182 ? -16.703 1.341 18.326 1.00 98.12 182 CYS A C 1
ATOM 1544 O O . CYS A 1 182 ? -17.896 1.237 18.052 1.00 98.12 182 CYS A O 1
ATOM 1546 N N . ASN A 1 183 ? -16.238 1.118 19.561 1.00 96.75 183 ASN A N 1
ATOM 1547 C CA . ASN A 1 183 ? -17.097 0.710 20.678 1.00 96.75 183 ASN A CA 1
ATOM 1548 C C . ASN A 1 183 ? -18.243 1.696 20.938 1.00 96.75 183 ASN A C 1
ATOM 1550 O O . ASN A 1 183 ? -19.378 1.284 21.182 1.00 96.75 183 ASN A O 1
ATOM 1554 N N . ASP A 1 184 ? -17.959 2.996 20.906 1.00 96.44 184 ASP A N 1
ATOM 1555 C CA . ASP A 1 184 ? -18.978 4.015 21.149 1.00 96.44 184 ASP A CA 1
ATOM 1556 C C . ASP A 1 184 ? -20.004 4.087 20.009 1.00 96.44 184 ASP A C 1
ATOM 1558 O O . ASP A 1 184 ? -21.191 4.272 20.282 1.00 96.44 184 ASP A O 1
ATOM 1562 N N . SER A 1 185 ? -19.577 3.858 18.764 1.00 95.62 185 SER A N 1
ATOM 1563 C CA . SER A 1 185 ? -20.469 3.778 17.596 1.00 95.62 185 SER A CA 1
ATOM 1564 C C . SER A 1 185 ? -21.403 2.564 17.693 1.00 95.62 185 SER A C 1
ATOM 1566 O O . SER A 1 185 ? -22.621 2.709 17.625 1.00 95.62 185 SER A O 1
ATOM 1568 N N . LEU A 1 186 ? -20.856 1.386 18.012 1.00 94.69 186 LEU A N 1
ATOM 1569 C CA . LEU A 1 186 ? -21.630 0.152 18.199 1.00 94.69 186 LEU A CA 1
ATOM 1570 C C . LEU A 1 186 ? -22.656 0.255 19.340 1.00 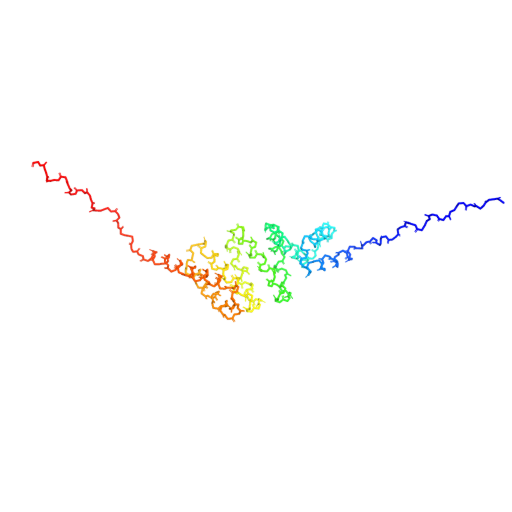94.69 186 LEU A C 1
ATOM 1572 O O . LEU A 1 186 ? -23.759 -0.287 19.258 1.00 94.69 186 LEU A O 1
ATOM 1576 N N . ARG A 1 187 ? -22.322 0.972 20.421 1.00 93.06 187 ARG A N 1
ATOM 1577 C CA . ARG A 1 187 ? -23.271 1.238 21.514 1.00 93.06 187 ARG A CA 1
ATOM 1578 C C . ARG A 1 187 ? -24.416 2.141 21.072 1.00 93.06 187 ARG A C 1
ATOM 1580 O O . ARG A 1 187 ? -25.548 1.889 21.479 1.00 93.06 187 ARG A O 1
ATOM 1587 N N . GLN A 1 188 ? -24.141 3.173 20.277 1.00 86.25 188 GLN A N 1
ATOM 1588 C CA . GLN A 1 188 ? -25.180 4.075 19.772 1.00 86.25 188 GLN A CA 1
ATOM 1589 C C . GLN A 1 188 ? -26.180 3.333 18.885 1.00 86.25 188 GLN A C 1
ATOM 1591 O O . GLN A 1 188 ? -27.381 3.484 19.097 1.00 86.25 188 GLN A O 1
ATOM 1596 N N . ASP A 1 189 ? -25.703 2.455 18.002 1.00 80.19 189 ASP A N 1
ATOM 1597 C CA . ASP A 1 189 ? -26.566 1.632 17.144 1.00 80.19 189 ASP A CA 1
ATOM 1598 C C . ASP A 1 189 ? -27.444 0.652 17.944 1.00 80.19 189 ASP A C 1
ATOM 1600 O O . ASP A 1 189 ? -28.532 0.274 17.508 1.00 80.19 189 ASP A O 1
ATOM 1604 N N . SER A 1 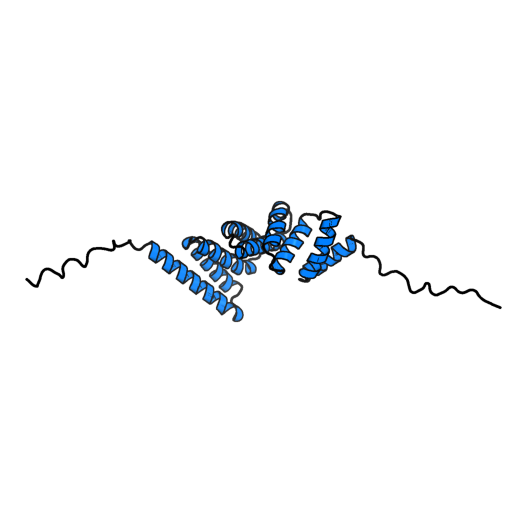190 ? -27.006 0.263 19.147 1.00 78.12 190 SER A N 1
ATOM 1605 C CA . SER A 1 190 ? -27.759 -0.631 20.037 1.00 78.12 190 SER A CA 1
ATOM 1606 C C . SER A 1 190 ? -28.827 0.064 20.898 1.00 78.12 190 SER A C 1
ATOM 1608 O O . SER A 1 190 ? -29.648 -0.616 21.522 1.00 78.12 190 SER A O 1
ATOM 1610 N N . LEU A 1 191 ? -28.838 1.404 20.967 1.00 72.50 191 LEU A N 1
ATOM 1611 C CA . LEU A 1 191 ? -29.815 2.149 21.765 1.00 72.50 191 LEU A CA 1
ATOM 1612 C C . LEU A 1 191 ? -31.163 2.243 21.024 1.00 72.50 191 LEU A C 1
ATOM 1614 O O . LEU A 1 191 ? -31.202 2.624 19.855 1.00 72.50 191 LEU A O 1
ATOM 1618 N N . PRO A 1 192 ? -32.300 1.955 21.687 1.00 61.09 192 PRO A N 1
ATOM 1619 C CA . PRO A 1 192 ? -33.607 2.100 21.061 1.00 61.09 192 PRO A CA 1
ATOM 1620 C C . PRO A 1 192 ? -33.871 3.569 20.708 1.00 61.09 192 PRO A C 1
ATOM 1622 O O . PRO A 1 192 ? -33.740 4.454 21.557 1.00 61.09 192 PRO A O 1
ATOM 1625 N N . ILE A 1 193 ? -34.295 3.821 19.465 1.00 62.38 193 ILE A N 1
ATOM 1626 C CA . ILE A 1 193 ? -34.769 5.137 19.021 1.00 62.38 193 ILE A CA 1
ATOM 1627 C C . ILE A 1 193 ? -36.021 5.472 19.841 1.00 62.38 193 ILE A C 1
ATOM 1629 O O . ILE A 1 193 ? -37.111 4.964 19.573 1.00 62.38 193 ILE A O 1
ATOM 1633 N N . LEU A 1 194 ? -35.873 6.297 20.879 1.00 53.62 194 LEU A N 1
ATOM 1634 C CA . LEU A 1 194 ? -37.017 6.837 21.606 1.00 53.62 194 LEU A CA 1
ATOM 1635 C C . LEU A 1 194 ? -37.774 7.777 20.655 1.00 53.62 194 LEU A C 1
ATOM 1637 O O . LEU A 1 194 ? -37.147 8.683 20.100 1.00 53.62 194 LEU A O 1
ATOM 1641 N N . PRO A 1 195 ? -39.092 7.597 20.445 1.00 51.34 195 PRO A N 1
ATOM 1642 C CA . PRO A 1 195 ? -39.855 8.498 19.596 1.00 51.34 195 PRO A CA 1
ATOM 1643 C C . PRO A 1 195 ? -39.776 9.920 20.161 1.00 51.34 195 PRO A C 1
ATOM 1645 O O . PRO A 1 195 ? -40.218 10.193 21.281 1.00 51.34 195 PRO A O 1
ATOM 1648 N N . SER A 1 196 ? -39.194 10.830 19.380 1.00 59.38 196 SER A N 1
ATOM 1649 C CA . SER A 1 196 ? -39.290 12.264 19.618 1.00 59.38 196 SER A CA 1
ATOM 1650 C C . SER A 1 196 ? -40.733 12.667 19.342 1.00 59.38 196 SER A C 1
ATOM 1652 O O . SER A 1 196 ? -41.105 12.742 18.179 1.00 59.38 196 SER A O 1
ATOM 1654 N N . ASP A 1 197 ? -41.557 12.778 20.386 1.00 55.31 197 ASP A N 1
ATOM 1655 C CA . ASP A 1 197 ? -42.672 13.735 20.511 1.00 55.31 197 ASP A CA 1
ATOM 1656 C C . ASP A 1 197 ? -43.711 13.237 21.523 1.00 55.31 197 ASP A C 1
ATOM 1658 O O . ASP A 1 197 ? -44.652 12.526 21.173 1.00 55.31 197 ASP A O 1
ATOM 1662 N N . THR A 1 198 ? -43.600 13.640 22.797 1.00 48.47 198 THR A N 1
ATOM 1663 C CA . THR A 1 198 ? -44.792 13.735 23.673 1.00 48.47 198 THR A CA 1
ATOM 1664 C C . THR A 1 198 ? -44.631 14.642 24.899 1.00 48.47 198 THR A C 1
ATOM 1666 O O . THR A 1 198 ? -45.251 14.394 25.926 1.00 48.47 198 THR A O 1
ATOM 1669 N N . ILE A 1 199 ? -43.832 15.716 24.856 1.00 51.50 199 ILE A N 1
ATOM 1670 C CA . ILE A 1 199 ? -43.801 16.674 25.981 1.00 51.50 199 ILE A CA 1
ATOM 1671 C C . ILE A 1 199 ? -43.687 18.116 25.477 1.00 51.50 199 ILE A C 1
ATOM 1673 O O . ILE A 1 199 ? -42.628 18.726 25.573 1.00 51.50 199 ILE A O 1
ATOM 1677 N N . SER A 1 200 ? -44.786 18.691 24.973 1.00 45.31 200 SER A N 1
ATOM 1678 C CA . SER A 1 200 ? -44.968 20.160 24.978 1.00 45.31 200 SER A CA 1
ATOM 1679 C C . SER A 1 200 ? -46.390 20.682 24.682 1.00 45.31 200 SER A C 1
ATOM 1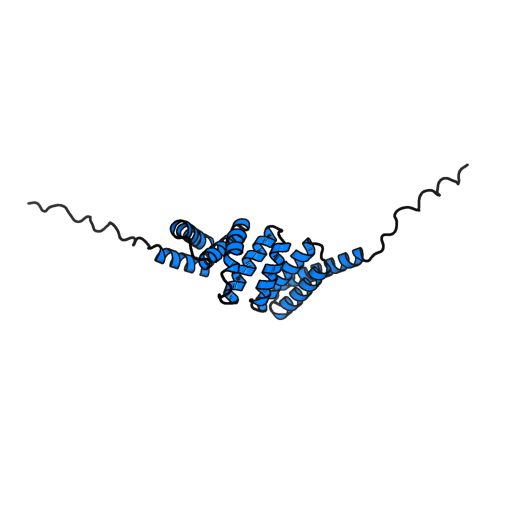681 O O . SER A 1 200 ? -46.539 21.883 24.479 1.00 45.31 200 SER A O 1
ATOM 1683 N N . SER A 1 201 ? -47.463 19.875 24.737 1.00 43.97 201 SER A N 1
ATOM 1684 C CA . SER A 1 201 ? -48.845 20.393 24.584 1.00 43.97 201 SER A CA 1
ATOM 1685 C C . SER A 1 201 ? -49.616 20.652 25.894 1.00 43.97 201 SER A C 1
ATOM 1687 O O . SER A 1 201 ? -50.707 21.214 25.846 1.00 43.97 201 SER A O 1
ATOM 1689 N N . GLU A 1 202 ? -49.077 20.348 27.082 1.00 45.41 202 GLU A N 1
ATOM 1690 C CA . GLU A 1 202 ? -49.854 20.472 28.338 1.00 45.41 202 GLU A CA 1
ATOM 1691 C C . GLU A 1 202 ? -49.680 21.785 29.126 1.00 45.41 202 GLU A C 1
ATOM 1693 O O . GLU A 1 202 ? -50.363 21.996 30.129 1.00 45.41 202 GLU A O 1
ATOM 1698 N N . LYS A 1 203 ? -48.847 22.737 28.683 1.00 47.00 203 LYS A N 1
ATOM 1699 C CA . LYS A 1 203 ? -48.625 23.988 29.445 1.00 47.00 203 LYS A CA 1
ATOM 1700 C C . LYS A 1 203 ? -49.582 25.155 29.155 1.00 47.00 203 LYS A C 1
ATOM 1702 O O . LYS A 1 203 ? -49.403 26.211 29.752 1.00 47.00 203 LYS A O 1
ATOM 1707 N N . GLN A 1 204 ? -50.624 24.992 28.333 1.00 46.38 204 GLN A N 1
ATOM 1708 C CA . GLN A 1 204 ? -51.549 26.097 27.997 1.00 46.38 204 GLN A CA 1
ATOM 1709 C C . GLN A 1 204 ? -52.974 26.018 28.579 1.00 46.38 204 GLN A C 1
ATOM 1711 O O . GLN A 1 204 ? -53.789 26.878 28.269 1.00 46.38 204 GLN A O 1
ATOM 1716 N N . LYS A 1 205 ? -53.298 25.075 29.479 1.00 49.69 205 LYS A N 1
ATOM 1717 C CA . LYS A 1 205 ? -54.652 24.981 30.083 1.00 49.69 205 LYS A CA 1
ATOM 1718 C C . LYS A 1 205 ? -54.775 25.380 31.561 1.00 49.69 205 LYS A C 1
ATOM 1720 O O . LYS A 1 205 ? -55.733 25.004 32.227 1.00 49.69 205 LYS A O 1
ATOM 1725 N N . LYS A 1 206 ? -53.847 26.185 32.080 1.00 47.44 206 LYS A N 1
ATOM 1726 C CA . LYS A 1 206 ? -54.008 26.880 33.371 1.00 47.44 206 LYS A CA 1
ATOM 1727 C C . LYS A 1 206 ? -53.753 28.371 33.181 1.00 47.44 206 LYS A C 1
ATOM 1729 O O . LYS A 1 206 ? -52.663 28.824 33.492 1.00 47.44 206 LYS A O 1
ATOM 1734 N N . ASN A 1 207 ? -54.711 29.071 32.574 1.00 47.34 207 ASN A N 1
ATOM 1735 C CA . ASN A 1 207 ? -54.948 30.519 32.685 1.00 47.34 207 ASN A CA 1
ATOM 1736 C C . ASN A 1 207 ? -56.168 30.882 31.816 1.00 47.34 207 ASN A C 1
ATOM 1738 O O . ASN A 1 207 ? -56.026 31.441 30.730 1.00 47.34 207 ASN A O 1
ATOM 1742 N N . SER A 1 208 ? -57.363 30.513 32.278 1.00 47.16 208 SER A N 1
ATOM 1743 C CA . SER A 1 208 ? -58.649 31.054 31.815 1.00 47.16 208 SER A CA 1
ATOM 1744 C C . SER A 1 208 ? -59.682 30.884 32.913 1.00 47.16 208 SER A C 1
ATOM 1746 O O . SER A 1 208 ? -59.803 29.720 33.364 1.00 47.16 208 SER A O 1
#

Mean predicted aligned error: 9.18 Å

Sequence (208 aa):
MTIFVLCTFLVQRTFAQQTDADRLGMAIEYFQGGKYHEALLLFERLDQAYQLNPRFRAYMGVCYYYEWSYEQACQYLDATIPQLGEFSPHERSVYYYSDAESHFNLKEYDKSIPLYEEFLNVCYDNEKPEALFHLGFCYMFLNDYHNAMDYFESSLAYYQRFRNTADQQPRIQQIRNMIQGCNDSLRQDSLPILPSDTISSEKQKKNS

Solvent-accessible surface area (backbone atoms only — not comparable to full-atom values): 11551 Å² total; per-residue (Å²): 139,80,86,79,89,83,84,81,80,86,79,78,82,75,78,68,77,74,45,74,68,55,46,50,52,50,20,50,54,26,44,75,68,69,37,29,70,65,12,35,61,42,46,54,59,46,33,76,75,65,62,61,57,55,68,61,39,31,50,42,10,47,22,26,34,79,67,71,37,30,72,58,9,33,59,31,27,71,73,19,56,85,76,46,76,88,51,56,48,63,61,47,21,53,53,26,43,41,31,16,52,20,28,44,76,71,67,38,32,82,66,12,45,62,28,39,54,54,19,64,76,35,47,55,77,79,59,39,29,63,50,29,40,50,44,12,48,34,30,42,77,70,69,36,37,66,63,12,30,56,27,23,52,50,13,44,54,37,32,63,71,64,49,72,46,83,88,37,47,65,58,54,50,48,37,54,52,50,36,51,52,26,52,54,51,56,50,57,75,68,52,79,84,73,81,91,80,89,87,82,83,80,84,77,84,85,85,131

Radius of gyration: 28.38 Å; Cα contacts (8 Å, |Δi|>4): 225; chains: 1; bounding box: 116×49×80 Å

Foldseek 3Di:
DDDDDDDPPPPDDDPPPQDLVNLLVVLVVCLVVVVLVSSLVSLVVSCVPPVDDLLSLLSNLLSCLVVVVLVSNLVSLVVRLVVCVPPALASSLSSLQSNLVSCVVVLVLVVSQVSLVSSVVRDDLLVNLVSLQSNLVSCVSVVNLVSSLVSLVVSLVSCVVRVPDPVCVVVNVVSVVSNVVSVVSVVVVVDDDDDPDDPDPPPPPPDD